Protein AF-A0A9P8HV92-F1 (afdb_monomer)

Mean predicted aligned error: 10.34 Å

Sequence (204 aa):
MDQIRRREVESACNDFIASIDQTAVCDLASSFYDRKPCRMLKEPQRGSYNVCFPVIFASDQESNEGEKWMQFDRIGSLTLDRDDSSWSFGESQPLSIDINDQEVDGLDVGCIIRPDQTYDLAIDYTYTLMQLVFNQFLRGRHSVYNEKNARSELYGLHKFRTLLMEYILPEYNHEPFVLMHSNFRSSNIIINENLNIVSVIDWE

Secondary structure (DSSP, 8-state):
--HHHHHHHHHHHHHHHHTS-HHHHHHHHHHTTTT--EEESSSPEE-SS-EE--EEE-SSTT---SEEP-EESSB--EEE-TTSSSEEESSSPPP-HHHHHHHHTT--GGGTS-TT--BSSHHHHHHHHHHHHHHHHHH-TTS-SSHHHHHHHHHHHHHHHHHHHHHS-GGGSSSPEE---TT--GGGEEE-TTS-EEEE----

Foldseek 3Di:
DDPVVVVVVVVVVVVVLVPDDQVVVQCVVCVLVVVQGKHQLDPWDDALPDIDGWIFRDPDPPDPPGDTADWDQWAADWDQDPVSPDIDTQQFHHDAPLLVVCVVVVLPLCVLDPGNDIGQFPLSVLVSVLVSVVSCCPPNPPNDDDPVSNVVVVVVSVVCVVCSVVSGDPVNGGDGDGQDQNDDDPVQFDADPVRDTDDGDDSD

Radius of gyration: 20.16 Å; Cα contacts (8 Å, |Δi|>4): 251; chains: 1; bounding box: 46×47×57 Å

InterPro domains:
  IPR011009 Protein kinase-like domain superfamily [SSF56112] (51-204)

Organism: NCBI:txid1670608

Structure (mmCIF, N/CA/C/O backbone):
data_AF-A0A9P8HV92-F1
#
_entry.id   AF-A0A9P8HV92-F1
#
loop_
_atom_site.group_PDB
_atom_site.id
_atom_site.type_symbol
_atom_site.label_atom_id
_atom_site.label_alt_id
_atom_site.label_comp_id
_atom_site.label_asym_id
_atom_site.label_entity_id
_atom_site.label_seq_id
_atom_site.pdbx_PDB_ins_code
_atom_site.Cartn_x
_atom_site.Cartn_y
_atom_site.Cartn_z
_atom_site.occupancy
_atom_site.B_iso_or_equiv
_atom_site.auth_seq_id
_atom_site.auth_comp_id
_atom_site.auth_asym_id
_atom_site.auth_atom_id
_atom_site.pdbx_PDB_model_num
ATOM 1 N N . MET A 1 1 ? 15.933 17.932 -2.101 1.00 52.03 1 MET A N 1
ATOM 2 C CA . MET A 1 1 ? 15.053 19.022 -1.623 1.00 52.03 1 MET A CA 1
ATOM 3 C C . MET A 1 1 ? 15.835 19.754 -0.541 1.00 52.03 1 MET A C 1
ATOM 5 O O . MET A 1 1 ? 16.422 19.059 0.275 1.00 52.03 1 MET A O 1
ATOM 9 N N . ASP A 1 2 ? 15.948 21.083 -0.578 1.00 71.44 2 ASP A N 1
ATOM 10 C CA . ASP A 1 2 ? 16.710 21.828 0.442 1.00 71.44 2 ASP A CA 1
ATOM 11 C C . ASP A 1 2 ? 16.015 21.738 1.820 1.00 71.44 2 ASP A C 1
ATOM 13 O O . ASP A 1 2 ? 14.788 21.609 1.876 1.00 71.44 2 ASP A O 1
ATOM 17 N N . GLN A 1 3 ? 16.777 21.778 2.917 1.00 69.75 3 GLN A N 1
ATOM 18 C CA . GLN A 1 3 ? 16.300 21.570 4.294 1.00 69.75 3 GLN A CA 1
ATOM 19 C C . GLN A 1 3 ? 15.175 22.537 4.683 1.00 69.75 3 GLN A C 1
ATOM 21 O O . GLN A 1 3 ? 14.281 22.167 5.440 1.00 69.75 3 GLN A O 1
ATOM 26 N N . ILE A 1 4 ? 15.191 23.751 4.130 1.00 72.25 4 ILE A N 1
ATOM 27 C CA . ILE A 1 4 ? 14.151 24.762 4.351 1.00 72.25 4 ILE A CA 1
ATOM 28 C C . ILE A 1 4 ? 12.805 24.279 3.793 1.00 72.25 4 ILE A C 1
ATOM 30 O O . ILE A 1 4 ? 11.818 24.261 4.520 1.00 72.25 4 ILE A O 1
ATOM 34 N N . ARG A 1 5 ? 12.777 23.776 2.550 1.00 72.81 5 ARG A N 1
ATOM 35 C CA . ARG A 1 5 ? 11.543 23.248 1.944 1.00 72.81 5 ARG A CA 1
ATOM 36 C C . ARG A 1 5 ? 11.031 21.992 2.643 1.00 72.81 5 ARG A C 1
ATOM 38 O O . ARG A 1 5 ? 9.823 21.828 2.735 1.00 72.81 5 ARG A O 1
ATOM 45 N N . ARG A 1 6 ? 11.917 21.111 3.132 1.00 70.50 6 ARG A N 1
ATOM 46 C CA . ARG A 1 6 ? 11.483 19.934 3.914 1.00 70.50 6 ARG A CA 1
ATOM 47 C C . ARG A 1 6 ? 10.718 20.367 5.163 1.00 70.50 6 ARG A C 1
ATOM 49 O O . ARG A 1 6 ? 9.618 19.882 5.385 1.00 70.50 6 ARG A O 1
ATOM 56 N N . ARG A 1 7 ? 11.252 21.343 5.905 1.00 76.69 7 ARG A N 1
ATOM 57 C CA . ARG A 1 7 ? 10.603 21.884 7.108 1.00 76.69 7 ARG A CA 1
ATOM 58 C C . ARG A 1 7 ? 9.285 22.589 6.809 1.00 76.69 7 ARG A C 1
ATOM 60 O O . ARG A 1 7 ? 8.338 22.428 7.566 1.00 76.69 7 ARG A O 1
ATOM 67 N N . GLU A 1 8 ? 9.208 23.352 5.720 1.00 78.69 8 GLU A N 1
ATOM 68 C CA . GLU A 1 8 ? 7.956 23.994 5.294 1.00 78.69 8 GLU A CA 1
ATOM 69 C C . GLU A 1 8 ? 6.874 22.957 4.967 1.00 78.69 8 GLU A C 1
ATOM 71 O O . GLU A 1 8 ? 5.740 23.092 5.418 1.00 78.69 8 GLU A O 1
ATOM 76 N N . VAL A 1 9 ? 7.232 21.898 4.230 1.00 77.19 9 VAL A N 1
ATOM 77 C CA . VAL A 1 9 ? 6.315 20.797 3.899 1.00 77.19 9 VAL A CA 1
ATOM 78 C C . VAL A 1 9 ? 5.891 20.037 5.155 1.00 77.19 9 VAL A C 1
ATOM 80 O O . VAL A 1 9 ? 4.706 19.775 5.331 1.00 77.19 9 VAL A O 1
ATOM 83 N N . GLU A 1 10 ? 6.825 19.715 6.051 1.00 80.56 10 GLU A N 1
ATOM 84 C CA . GLU A 1 10 ? 6.515 19.064 7.329 1.00 80.56 10 GLU A CA 1
ATOM 85 C C . GLU A 1 10 ? 5.582 19.917 8.193 1.00 80.56 10 GLU A C 1
ATOM 87 O O . GLU A 1 10 ? 4.606 19.388 8.722 1.00 80.56 10 GLU A O 1
ATOM 92 N N . SER A 1 11 ? 5.836 21.226 8.294 1.00 83.31 11 SER A N 1
ATOM 93 C CA . SER A 1 11 ? 4.973 22.158 9.029 1.00 83.31 11 SER A CA 1
ATOM 94 C C . SER A 1 11 ? 3.575 22.203 8.429 1.00 83.31 11 SER A C 1
ATOM 96 O O . SER A 1 11 ? 2.605 22.014 9.150 1.00 83.31 11 SER A O 1
ATOM 98 N N . ALA A 1 12 ? 3.462 22.372 7.109 1.00 84.12 12 ALA A N 1
ATOM 99 C CA . ALA A 1 12 ? 2.169 22.429 6.434 1.00 84.12 12 ALA A CA 1
ATOM 100 C C . ALA A 1 12 ? 1.376 21.119 6.583 1.00 84.12 12 ALA A C 1
ATOM 102 O O . ALA A 1 12 ? 0.167 21.155 6.807 1.00 84.12 12 ALA A O 1
ATOM 103 N N . CYS A 1 13 ? 2.045 19.963 6.502 1.00 80.19 13 CYS A N 1
ATOM 104 C CA . CYS A 1 13 ? 1.421 18.670 6.779 1.00 80.19 13 CYS A CA 1
ATOM 105 C C . CYS A 1 13 ? 0.922 18.586 8.226 1.00 80.19 13 CYS A C 1
ATOM 107 O O . CYS A 1 13 ? -0.205 18.153 8.450 1.00 80.19 13 CYS A O 1
ATOM 109 N N . ASN A 1 14 ? 1.726 19.012 9.202 1.00 84.06 14 ASN A N 1
ATOM 110 C CA . ASN A 1 14 ? 1.333 18.996 10.612 1.00 84.06 14 ASN A CA 1
ATOM 111 C C . ASN A 1 14 ? 0.139 19.923 10.879 1.00 84.06 14 ASN A C 1
ATOM 113 O O . ASN A 1 14 ? -0.811 19.505 11.535 1.00 84.06 14 ASN A O 1
ATOM 117 N N . ASP A 1 15 ? 0.160 21.139 10.331 1.00 87.62 15 ASP A N 1
ATOM 118 C CA . ASP A 1 15 ? -0.921 22.119 10.472 1.00 87.62 15 ASP A CA 1
ATOM 119 C C . ASP A 1 15 ? -2.220 21.599 9.848 1.00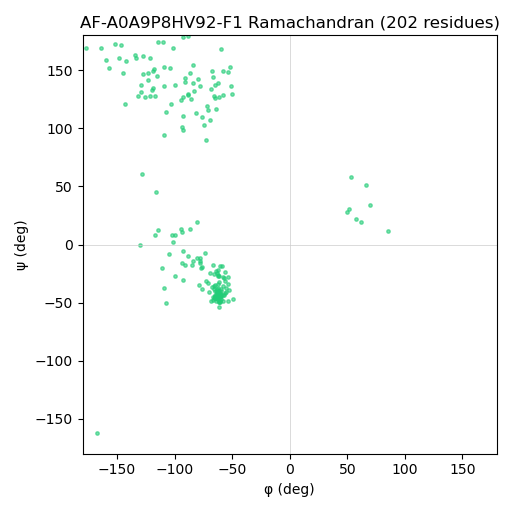 87.62 15 ASP A C 1
ATOM 121 O O . ASP A 1 15 ? -3.293 21.709 10.442 1.00 87.62 15 ASP A O 1
ATOM 125 N N . PHE A 1 16 ? -2.126 20.966 8.674 1.00 84.94 16 PHE A N 1
ATOM 126 C CA . PHE A 1 16 ? -3.268 20.322 8.034 1.00 84.94 16 PHE A CA 1
ATOM 127 C C . PHE A 1 16 ? -3.844 19.201 8.903 1.00 84.94 16 PHE A C 1
ATOM 129 O O . PHE A 1 16 ? -5.047 19.192 9.153 1.00 84.94 16 PHE A O 1
ATOM 136 N N . ILE A 1 17 ? -3.006 18.295 9.413 1.00 84.06 17 ILE A N 1
ATOM 137 C CA . ILE A 1 17 ? -3.453 17.191 10.275 1.00 84.06 17 ILE A CA 1
ATOM 138 C C . ILE A 1 17 ? -4.115 17.729 11.546 1.00 84.06 17 ILE A C 1
ATOM 140 O O . ILE A 1 17 ? -5.179 17.249 11.931 1.00 84.06 17 ILE A O 1
ATOM 144 N N . ALA A 1 18 ? -3.526 18.754 12.165 1.00 87.19 18 ALA A N 1
ATOM 145 C CA . ALA A 1 18 ? -4.073 19.402 13.354 1.00 87.19 18 ALA A CA 1
ATOM 146 C C . ALA A 1 18 ? -5.403 20.128 13.088 1.00 87.19 18 ALA A C 1
ATOM 148 O O . ALA A 1 18 ? -6.199 20.297 14.008 1.00 87.19 18 ALA A O 1
ATOM 149 N N . SER A 1 19 ? -5.658 20.546 11.844 1.00 89.44 19 SER A N 1
ATOM 150 C CA . SER A 1 19 ? -6.914 21.194 11.448 1.00 89.44 19 SER A CA 1
ATOM 151 C C . SER A 1 19 ? -8.089 20.228 11.252 1.00 89.44 19 SER A C 1
ATOM 153 O O . SER A 1 19 ? -9.226 20.681 11.118 1.00 89.44 19 SER A O 1
ATOM 155 N N . ILE A 1 20 ? -7.842 18.912 11.223 1.00 87.38 20 ILE A N 1
ATOM 156 C CA . ILE A 1 20 ? -8.893 17.907 11.031 1.00 87.38 20 ILE A CA 1
ATOM 157 C C . ILE A 1 20 ? -9.750 17.814 12.302 1.00 87.38 20 ILE A C 1
ATOM 159 O O . ILE A 1 20 ? -9.261 17.455 13.373 1.00 87.38 20 ILE A O 1
ATOM 163 N N . ASP A 1 21 ? -11.048 18.103 12.172 1.00 86.75 21 ASP A N 1
ATOM 164 C CA . ASP A 1 21 ? -12.014 17.979 13.266 1.00 86.75 21 ASP A CA 1
ATOM 165 C C . ASP A 1 21 ? -12.249 16.504 13.614 1.00 86.75 21 ASP A C 1
ATOM 167 O O . ASP A 1 21 ? -12.916 15.759 12.892 1.00 86.75 21 ASP A O 1
ATOM 171 N N . GLN A 1 22 ? -11.711 16.086 14.758 1.00 86.75 22 GLN A N 1
ATOM 172 C CA . GLN A 1 22 ? -11.849 14.721 15.256 1.00 86.75 22 GLN A CA 1
ATOM 173 C C . GLN A 1 22 ? -13.312 14.349 15.547 1.00 86.75 22 GLN A C 1
ATOM 175 O O . GLN A 1 22 ? -13.674 13.177 15.444 1.00 86.75 22 GLN A O 1
ATOM 180 N N . THR A 1 23 ? -14.167 15.325 15.861 1.00 86.31 23 THR A N 1
ATOM 181 C CA . THR A 1 23 ? -15.607 15.105 16.057 1.00 86.31 23 THR A CA 1
ATOM 182 C C . THR A 1 23 ? -16.252 14.685 14.748 1.00 86.31 23 THR A C 1
ATOM 184 O O . THR A 1 23 ? -16.943 13.674 14.711 1.00 86.31 23 THR A O 1
ATOM 187 N N . ALA A 1 24 ? -15.937 15.381 13.653 1.00 85.00 24 ALA A N 1
ATOM 188 C CA . ALA A 1 24 ? -16.418 15.028 12.322 1.00 85.00 24 ALA A CA 1
ATOM 189 C C . ALA A 1 24 ? -15.922 13.643 11.872 1.00 85.00 24 ALA A C 1
ATOM 191 O O . ALA A 1 24 ? -16.657 12.912 11.209 1.00 85.00 24 ALA A O 1
ATOM 192 N N . VAL A 1 25 ? -14.703 13.245 12.259 1.00 84.44 25 VAL A N 1
ATOM 193 C CA . VAL A 1 25 ? -14.189 11.886 12.009 1.00 84.44 25 VAL A CA 1
ATOM 194 C C . VAL A 1 25 ? -15.009 10.839 12.769 1.00 84.44 25 VAL A C 1
ATOM 196 O O . VAL A 1 25 ? -15.396 9.829 12.182 1.00 84.44 25 VAL A O 1
ATOM 199 N N . CYS A 1 26 ? -15.312 11.076 14.048 1.00 84.06 26 CYS A N 1
ATOM 200 C CA . CYS A 1 26 ? -16.201 10.206 14.821 1.00 84.06 26 CYS A CA 1
ATOM 201 C C . CYS A 1 26 ? -17.621 10.169 14.242 1.00 84.06 26 CYS A C 1
ATOM 203 O O . CYS A 1 26 ? -18.183 9.090 14.090 1.00 84.06 26 CYS A O 1
ATOM 205 N N . ASP A 1 27 ? -18.198 11.313 13.878 1.00 81.31 27 ASP A N 1
ATOM 206 C CA . ASP A 1 27 ? -19.540 11.391 13.291 1.00 81.31 27 ASP A CA 1
ATOM 207 C C . ASP A 1 27 ? -19.615 10.606 11.978 1.00 81.31 27 ASP A C 1
ATOM 209 O O . ASP A 1 27 ? -20.571 9.859 11.742 1.00 81.31 27 ASP A O 1
ATOM 213 N N . LEU A 1 28 ? -18.575 10.722 11.147 1.00 77.56 28 LEU A N 1
ATOM 214 C CA . LEU A 1 28 ? -18.424 9.936 9.931 1.00 77.56 28 LEU A CA 1
ATOM 215 C C . LEU A 1 28 ? -18.347 8.444 10.263 1.00 77.56 28 LEU A C 1
ATOM 217 O O . LEU A 1 28 ? -19.149 7.673 9.744 1.00 77.56 28 LEU A O 1
ATOM 221 N N . ALA A 1 29 ? -17.445 8.035 11.155 1.00 79.12 29 ALA A N 1
ATOM 222 C CA . ALA A 1 29 ? -17.273 6.634 11.530 1.00 79.12 29 ALA A CA 1
ATOM 223 C C . ALA A 1 29 ? -18.562 6.027 12.123 1.00 79.12 29 ALA A C 1
ATOM 225 O O . ALA A 1 29 ? -18.984 4.944 11.723 1.00 79.12 29 ALA A O 1
ATOM 226 N N . SER A 1 30 ? -19.244 6.763 13.003 1.00 79.56 30 SER A N 1
ATOM 227 C CA . SER A 1 30 ? -20.546 6.414 13.583 1.00 79.56 30 SER A CA 1
ATOM 228 C C . SER A 1 30 ? -21.634 6.249 12.524 1.00 79.56 30 SER A C 1
ATOM 230 O O . SER A 1 30 ? -22.449 5.328 12.610 1.00 79.56 30 SER A O 1
ATOM 232 N N . SER A 1 31 ? -21.640 7.090 11.485 1.00 75.81 31 SER A N 1
ATOM 233 C CA . SER A 1 31 ? -22.624 6.992 10.401 1.00 75.81 31 SER A CA 1
ATOM 234 C C . SER A 1 31 ? -22.569 5.662 9.639 1.00 75.81 31 SER A C 1
ATOM 236 O O . SER A 1 31 ? -23.608 5.215 9.155 1.00 75.81 31 SER A O 1
ATOM 238 N N . PHE A 1 32 ? -21.402 5.010 9.605 1.00 69.50 32 PHE A N 1
ATOM 239 C CA . PHE A 1 32 ? -21.190 3.700 8.980 1.00 69.50 32 PHE A CA 1
ATOM 240 C C . PHE A 1 32 ? -21.344 2.517 9.945 1.00 69.50 32 PHE A C 1
ATOM 242 O O . PHE A 1 32 ? -21.304 1.372 9.504 1.00 69.50 32 PHE A O 1
ATOM 249 N N . TYR A 1 33 ? -21.538 2.770 11.241 1.00 75.00 33 TYR A N 1
ATOM 250 C CA . TYR A 1 33 ? -21.624 1.732 12.269 1.00 75.00 33 TYR A CA 1
ATOM 251 C C . TYR A 1 33 ? -22.890 1.900 13.120 1.00 75.00 33 TYR A C 1
ATOM 253 O O . TYR A 1 33 ? -22.838 2.158 14.324 1.00 75.00 33 TYR A O 1
ATOM 261 N N . ASP A 1 34 ? -24.051 1.814 12.460 1.00 78.62 34 ASP A N 1
ATOM 262 C CA . ASP A 1 34 ? -25.394 1.885 13.061 1.00 78.62 34 ASP A CA 1
ATOM 263 C C . ASP A 1 34 ? -25.629 3.095 13.980 1.00 78.62 34 ASP A C 1
ATOM 265 O O . ASP A 1 34 ? -26.397 3.020 14.941 1.00 78.62 34 ASP A O 1
ATOM 269 N N . ARG A 1 35 ? -24.962 4.228 13.712 1.00 81.44 35 ARG A N 1
ATOM 270 C CA . ARG A 1 35 ? -25.006 5.430 14.566 1.00 81.44 35 ARG A CA 1
ATOM 271 C C . ARG A 1 35 ? -24.558 5.166 16.006 1.00 81.44 35 ARG A C 1
ATOM 273 O O . ARG A 1 35 ? -24.913 5.928 16.908 1.00 81.44 35 ARG A O 1
ATOM 280 N N . LYS A 1 36 ? -23.777 4.108 16.252 1.00 80.94 36 LYS A N 1
ATOM 281 C CA . LYS A 1 36 ? -23.210 3.868 17.579 1.00 80.94 36 LYS A CA 1
ATOM 282 C C . LYS A 1 36 ? -22.228 4.986 17.918 1.00 80.94 36 LYS A C 1
ATOM 284 O O . LYS A 1 36 ? -21.444 5.388 17.054 1.00 80.94 36 LYS A O 1
ATOM 289 N N . PRO A 1 37 ? -22.249 5.493 19.157 1.00 80.81 37 PRO A N 1
ATOM 290 C CA . PRO A 1 37 ? -21.292 6.498 19.576 1.00 80.81 37 PRO A CA 1
ATOM 291 C C . PRO A 1 37 ? -19.875 5.925 19.501 1.00 80.81 37 PRO A C 1
ATOM 293 O O . PRO A 1 37 ? -19.625 4.778 19.878 1.00 80.81 37 PRO A O 1
ATOM 296 N N . CYS A 1 38 ? -18.942 6.739 19.024 1.00 82.81 38 CYS A N 1
ATOM 297 C CA . CYS A 1 38 ? -17.527 6.418 19.043 1.00 82.81 38 CYS A CA 1
ATOM 298 C C . CYS A 1 38 ? -16.714 7.599 19.547 1.00 82.81 38 CYS A C 1
ATOM 300 O O . CYS A 1 38 ? -17.157 8.748 19.539 1.00 82.81 38 CYS A O 1
ATOM 302 N N . ARG A 1 39 ? -15.500 7.299 19.990 1.00 84.50 39 ARG A N 1
ATOM 303 C CA . ARG A 1 39 ? -14.514 8.297 20.400 1.00 84.50 39 ARG A CA 1
ATOM 304 C C . ARG A 1 39 ? -13.164 7.957 19.803 1.00 84.50 39 ARG A C 1
ATOM 306 O O . ARG A 1 39 ? -12.927 6.808 19.427 1.00 84.50 39 ARG A O 1
ATOM 313 N N . MET A 1 40 ? -12.262 8.929 19.797 1.00 85.00 40 MET A N 1
ATOM 314 C CA . MET A 1 40 ? -10.862 8.643 19.519 1.00 85.00 40 MET A CA 1
ATOM 315 C C . MET A 1 40 ? -10.325 7.689 20.587 1.00 85.00 40 MET A C 1
ATOM 317 O O . MET A 1 40 ? -10.478 7.899 21.795 1.00 85.00 40 MET A O 1
ATOM 321 N N . LEU A 1 41 ? -9.746 6.587 20.126 1.00 78.69 41 LEU A N 1
ATOM 322 C CA . LEU A 1 41 ? -9.099 5.592 20.968 1.00 78.69 41 LEU A CA 1
ATOM 323 C C . LEU A 1 41 ? -7.733 6.105 21.441 1.00 78.69 41 LEU A C 1
ATOM 325 O O . LEU A 1 41 ? -7.346 5.848 22.579 1.00 78.69 41 LEU A O 1
ATOM 329 N N . LYS A 1 42 ? -7.012 6.807 20.559 1.00 76.50 42 LYS A N 1
ATOM 330 C CA . LYS A 1 42 ? -5.695 7.420 20.783 1.00 76.50 42 LYS A CA 1
ATOM 331 C C . LYS A 1 42 ? -5.537 8.647 19.878 1.00 76.50 42 LYS A C 1
ATOM 333 O O . LYS A 1 42 ? -6.346 8.855 18.976 1.00 76.50 42 LYS A O 1
ATOM 338 N N . GLU A 1 43 ? -4.457 9.396 20.092 1.00 81.56 43 GLU A N 1
ATOM 339 C CA . GLU A 1 43 ? -4.012 10.451 19.175 1.00 81.56 43 GLU A CA 1
ATOM 340 C C . GLU A 1 43 ? -3.847 9.926 17.735 1.00 81.56 43 GLU A C 1
ATOM 342 O O . GLU A 1 43 ? -3.468 8.753 17.561 1.00 81.56 43 GLU A O 1
ATOM 347 N N . PRO A 1 44 ? -4.086 10.771 16.709 1.00 83.12 44 PRO A N 1
ATOM 348 C CA . PRO A 1 44 ? -3.883 10.409 15.312 1.00 83.12 44 PRO A CA 1
ATOM 349 C C . PRO A 1 44 ? -2.495 9.806 15.087 1.00 83.12 44 PRO A C 1
ATOM 351 O O . PRO A 1 44 ? -1.474 10.348 15.508 1.00 83.12 44 PRO A O 1
ATOM 354 N N . GLN A 1 45 ? -2.464 8.653 14.429 1.00 76.50 45 GLN A N 1
ATOM 355 C CA . GLN A 1 45 ? -1.243 7.907 14.157 1.00 76.50 45 GLN A CA 1
ATOM 356 C C . GLN A 1 45 ? -0.745 8.290 12.776 1.00 76.50 45 GLN A C 1
ATOM 358 O O . GLN A 1 45 ? -1.477 8.178 11.793 1.00 76.50 45 GLN A O 1
ATOM 363 N N . ARG A 1 46 ? 0.499 8.747 12.698 1.00 73.88 46 ARG A N 1
ATOM 364 C CA . ARG A 1 46 ? 1.123 9.150 11.444 1.00 73.88 46 ARG A CA 1
ATOM 365 C C . ARG A 1 46 ? 2.075 8.057 10.987 1.00 73.88 46 ARG A C 1
ATOM 367 O O . ARG A 1 46 ? 3.010 7.728 11.702 1.00 73.88 46 ARG A O 1
ATOM 374 N N . GLY A 1 47 ? 1.827 7.520 9.801 1.00 63.28 47 GLY A N 1
ATOM 375 C CA . GLY A 1 47 ? 2.819 6.765 9.046 1.00 63.28 47 GLY A CA 1
ATOM 376 C C . GLY A 1 47 ? 3.568 7.682 8.079 1.00 63.28 47 GLY A C 1
ATOM 377 O O . GLY A 1 47 ? 3.270 8.874 7.957 1.00 63.28 47 GLY A O 1
ATOM 378 N N . SER A 1 48 ? 4.528 7.129 7.338 1.00 55.00 48 SER A N 1
ATOM 379 C CA . SER A 1 48 ? 5.301 7.903 6.354 1.00 55.00 48 SER A CA 1
ATOM 380 C C . SER A 1 48 ? 4.439 8.489 5.225 1.00 55.00 48 SER A C 1
ATOM 382 O O . SER A 1 48 ? 4.796 9.529 4.675 1.00 55.00 48 SER A O 1
ATOM 384 N N . TYR A 1 49 ? 3.297 7.864 4.903 1.00 56.81 49 TYR A N 1
ATOM 385 C CA . TYR A 1 49 ? 2.442 8.245 3.767 1.00 56.81 49 TYR A CA 1
ATOM 386 C C . TYR A 1 49 ? 0.955 8.413 4.114 1.00 56.81 49 TYR A C 1
ATOM 388 O O . TYR A 1 49 ? 0.151 8.726 3.239 1.00 56.81 49 TYR A O 1
ATOM 396 N N . ASN A 1 50 ? 0.566 8.207 5.372 1.00 67.75 50 ASN A N 1
ATOM 397 C CA . ASN A 1 50 ? -0.829 8.204 5.801 1.00 67.75 50 ASN A CA 1
ATOM 398 C C . ASN A 1 50 ? -0.997 8.720 7.233 1.00 67.75 50 ASN A C 1
ATOM 400 O O 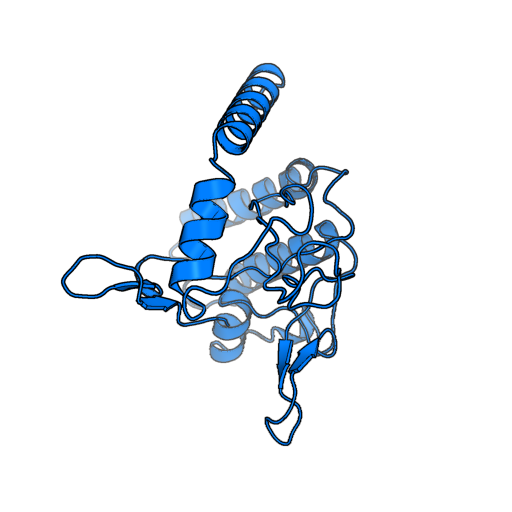. ASN A 1 50 ? -0.066 8.713 8.037 1.00 67.75 50 ASN A O 1
ATOM 404 N N . VAL A 1 51 ? -2.222 9.134 7.553 1.00 75.25 51 VAL A N 1
ATOM 405 C CA . VAL A 1 51 ? -2.649 9.460 8.915 1.00 75.25 51 VAL A CA 1
ATOM 406 C C . VAL A 1 51 ? -3.891 8.648 9.220 1.00 75.25 51 VAL A C 1
ATOM 408 O O . VAL A 1 51 ? -4.848 8.652 8.451 1.00 75.25 51 VAL A O 1
ATOM 411 N N . CYS A 1 52 ? -3.854 7.927 10.329 1.00 76.81 52 CYS A N 1
ATOM 412 C CA . CYS A 1 52 ? -4.949 7.106 10.812 1.00 76.81 52 CYS A CA 1
ATOM 413 C C . CYS A 1 52 ? -5.544 7.749 12.060 1.00 76.81 52 CYS A C 1
ATOM 415 O O . CYS A 1 52 ? -4.809 8.172 12.950 1.00 76.81 52 CYS A O 1
ATOM 417 N N . PHE A 1 53 ? -6.871 7.785 12.136 1.00 82.62 53 PHE A N 1
ATOM 418 C CA . PHE A 1 53 ? -7.624 8.270 13.290 1.00 82.62 53 PHE A CA 1
ATOM 419 C C . PHE A 1 53 ? -8.274 7.063 13.966 1.00 82.62 53 PHE A C 1
ATOM 421 O O . PHE A 1 53 ? -9.326 6.611 13.511 1.00 82.62 53 PHE A O 1
ATOM 428 N N . PRO A 1 54 ? -7.640 6.470 14.992 1.00 79.06 54 PRO A N 1
ATOM 429 C CA . PRO A 1 54 ? -8.159 5.255 15.593 1.00 79.06 54 PRO A CA 1
ATOM 430 C C . PRO A 1 54 ? -9.418 5.598 16.385 1.00 79.06 54 PRO A C 1
ATOM 432 O O . PRO A 1 54 ? -9.335 6.324 17.376 1.00 79.06 54 PRO A O 1
ATOM 435 N N . VAL A 1 55 ? -10.570 5.065 15.982 1.00 80.62 55 VAL A N 1
ATOM 436 C CA . VAL A 1 55 ? -11.819 5.216 16.739 1.00 80.62 55 VAL A CA 1
ATOM 437 C C . VAL A 1 55 ? -12.158 3.925 17.475 1.00 80.62 55 VAL A C 1
ATOM 439 O O . VAL A 1 55 ? -11.765 2.836 17.064 1.00 80.62 55 VAL A O 1
ATOM 442 N N . ILE A 1 56 ? -12.863 4.050 18.594 1.00 80.56 56 ILE A N 1
ATOM 443 C CA . ILE A 1 56 ? -13.438 2.922 19.327 1.00 80.56 56 ILE A CA 1
ATOM 444 C C . ILE A 1 56 ? -14.946 3.098 19.419 1.00 80.56 56 ILE A C 1
ATOM 446 O O . ILE A 1 56 ? -15.434 4.145 19.852 1.00 80.56 56 ILE A O 1
ATOM 450 N N . PHE A 1 57 ? -15.670 2.058 19.014 1.00 75.38 57 PHE A N 1
ATOM 451 C CA . PHE A 1 57 ? -17.110 1.935 19.208 1.00 75.38 57 PHE A CA 1
ATOM 452 C C . PHE A 1 57 ? -17.335 1.163 20.509 1.00 75.38 57 PHE A C 1
ATOM 454 O O . PHE A 1 57 ? -17.165 -0.055 20.550 1.00 75.38 57 PHE A O 1
ATOM 461 N N . ALA A 1 58 ? -17.651 1.875 21.588 1.00 65.69 58 ALA A N 1
ATOM 462 C CA . ALA A 1 58 ? -17.885 1.293 22.909 1.00 65.69 58 ALA A CA 1
ATOM 463 C C . ALA A 1 58 ? -19.316 1.590 23.375 1.00 65.69 58 ALA A C 1
ATOM 465 O O . ALA A 1 58 ? -19.878 2.632 23.039 1.00 65.69 58 ALA A O 1
ATOM 466 N N . SER A 1 59 ? -19.897 0.693 24.175 1.00 58.38 59 SER A N 1
ATOM 467 C CA . SER A 1 59 ? -21.152 0.962 24.891 1.00 58.38 59 SER A CA 1
ATOM 468 C C . SER A 1 59 ? -20.955 1.940 26.055 1.00 58.38 59 SER A C 1
ATOM 470 O O . SER A 1 59 ? -21.850 2.736 26.323 1.00 58.38 59 SER A O 1
ATOM 472 N N . ASP A 1 60 ? -19.772 1.923 26.686 1.00 60.12 60 ASP A N 1
ATOM 473 C CA . ASP A 1 60 ? -19.434 2.734 27.861 1.00 60.12 60 ASP A CA 1
ATOM 474 C C . ASP A 1 60 ? -18.244 3.667 27.596 1.00 60.12 60 ASP A C 1
ATOM 476 O O . ASP A 1 60 ? -17.192 3.238 27.110 1.00 60.12 60 ASP A O 1
ATOM 480 N N . GLN A 1 61 ? -18.390 4.944 27.976 1.00 55.28 61 GLN A N 1
ATOM 481 C CA . GLN A 1 61 ? -17.447 6.032 27.669 1.00 55.28 61 GLN A CA 1
ATOM 482 C C . GLN A 1 61 ? -16.034 5.847 28.260 1.00 55.28 61 GLN A C 1
ATOM 484 O O . GLN A 1 61 ? -15.080 6.407 27.720 1.00 55.28 61 GLN A O 1
ATOM 489 N N . GLU A 1 62 ? -15.879 5.030 29.305 1.00 55.97 62 GLU A N 1
ATOM 490 C CA . GLU A 1 62 ? -14.604 4.790 30.004 1.00 55.97 62 GLU A CA 1
ATOM 491 C C . GLU A 1 62 ? -13.964 3.429 29.688 1.00 55.97 62 GLU A C 1
ATOM 493 O O . GLU A 1 62 ? -12.817 3.177 30.062 1.00 55.97 62 GLU A O 1
ATOM 498 N N . SER A 1 63 ? -14.666 2.544 28.975 1.00 58.53 63 SER A N 1
ATOM 499 C CA . SER A 1 63 ? -14.120 1.232 28.630 1.00 58.53 63 SER A CA 1
ATOM 500 C C . SER A 1 63 ? -13.129 1.343 27.460 1.00 58.53 63 SER A C 1
ATOM 502 O O . SER A 1 63 ? -13.360 2.046 26.474 1.00 58.53 63 SER A O 1
ATOM 504 N N . ASN A 1 64 ? -11.995 0.647 27.573 1.00 54.84 64 ASN A N 1
ATOM 505 C CA . ASN A 1 64 ? -11.098 0.345 26.445 1.00 54.84 64 ASN A CA 1
ATOM 506 C C . ASN A 1 64 ? -11.424 -1.026 25.821 1.00 54.84 64 ASN A C 1
ATOM 508 O O . ASN A 1 64 ? -10.640 -1.551 25.022 1.00 54.84 64 ASN A O 1
ATOM 512 N N . GLU A 1 65 ? -12.552 -1.610 26.225 1.00 52.91 65 GLU A N 1
ATOM 513 C CA . GLU A 1 65 ? -13.149 -2.814 25.663 1.00 52.91 65 GLU A CA 1
ATOM 514 C C . GLU A 1 65 ? -14.146 -2.380 24.585 1.00 52.91 65 GLU A C 1
ATOM 516 O O . GLU A 1 65 ? -15.250 -1.927 24.860 1.00 52.91 65 GLU A O 1
ATOM 521 N N . GLY A 1 66 ? -13.704 -2.442 23.337 1.00 55.06 66 GLY A N 1
ATOM 522 C CA . GLY A 1 66 ? -14.470 -2.077 22.150 1.00 55.06 66 GLY A CA 1
ATOM 523 C C . GLY A 1 66 ? -13.631 -2.365 20.910 1.00 55.06 66 GLY A C 1
ATOM 524 O O . GLY A 1 66 ? -12.440 -2.667 21.029 1.00 55.06 66 GLY A O 1
ATOM 525 N N . GLU A 1 67 ? -14.237 -2.302 19.727 1.00 53.53 67 GLU A N 1
ATOM 526 C CA . GLU A 1 67 ? -13.519 -2.539 18.469 1.00 53.53 67 GLU A CA 1
ATOM 527 C C . GLU A 1 67 ? -12.451 -1.458 18.261 1.00 53.53 67 GLU A C 1
ATOM 529 O O . GLU A 1 67 ? -12.758 -0.268 18.181 1.00 53.53 67 GLU A O 1
ATOM 534 N N . LYS A 1 68 ? -11.178 -1.875 18.232 1.00 57.75 68 LYS A N 1
ATOM 535 C CA . LYS A 1 68 ? -10.005 -1.005 18.073 1.00 57.75 68 LYS A CA 1
ATOM 536 C C . LYS A 1 68 ? -9.543 -1.039 16.625 1.00 57.75 68 LYS A C 1
ATOM 538 O O . LYS A 1 68 ? -9.434 -2.110 16.036 1.00 57.75 68 LYS A O 1
ATOM 543 N N . TRP A 1 69 ? -9.201 0.122 16.080 1.00 62.12 69 TRP A N 1
ATOM 544 C CA . TRP A 1 69 ? -8.593 0.198 14.754 1.00 62.12 69 TRP A CA 1
ATOM 545 C C . TRP A 1 69 ? -7.184 -0.405 14.773 1.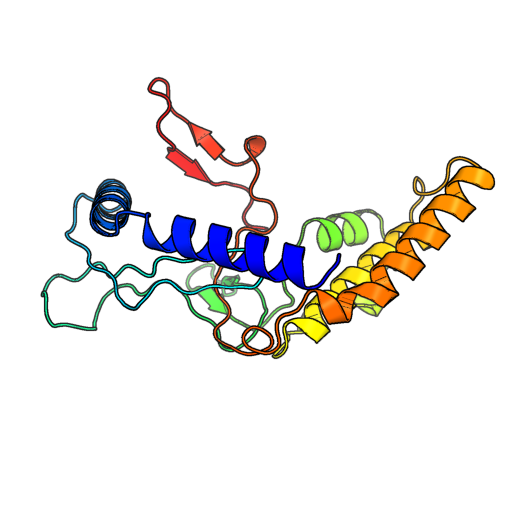00 62.12 69 TRP A C 1
ATOM 547 O O . TRP A 1 69 ? -6.403 -0.168 15.698 1.00 62.12 69 TRP A O 1
ATOM 557 N N . MET A 1 70 ? -6.912 -1.235 13.766 1.00 68.31 70 MET A N 1
ATOM 558 C CA . MET A 1 70 ? -5.875 -2.266 13.775 1.00 68.31 70 MET A CA 1
ATOM 559 C C . MET A 1 70 ? -4.465 -1.678 13.628 1.00 68.31 70 MET A C 1
ATOM 561 O O . MET A 1 70 ? -4.044 -1.283 12.539 1.00 68.31 70 MET A O 1
ATOM 565 N N . GLN A 1 71 ? -3.758 -1.609 14.758 1.00 76.06 71 GLN A N 1
ATOM 566 C CA . GLN A 1 71 ? -2.312 -1.410 14.814 1.00 76.06 71 GLN A CA 1
ATOM 567 C C . GLN A 1 71 ? -1.625 -2.775 14.819 1.00 76.06 71 GLN A C 1
ATOM 569 O O . GLN A 1 71 ? -2.077 -3.684 15.516 1.00 76.06 71 GLN A O 1
ATOM 574 N N . PHE A 1 72 ? -0.518 -2.882 14.099 1.00 84.38 72 PHE A N 1
ATOM 575 C CA . PHE A 1 72 ? 0.270 -4.099 13.976 1.00 84.38 72 PHE A CA 1
ATOM 576 C C . PHE A 1 72 ? 1.714 -3.852 14.414 1.00 84.38 72 PHE A C 1
ATOM 578 O O . PHE A 1 72 ? 2.250 -2.752 14.259 1.00 84.38 72 PHE A O 1
ATOM 585 N N . ASP A 1 73 ? 2.331 -4.884 14.982 1.00 88.25 73 ASP A N 1
ATOM 586 C CA . ASP A 1 73 ? 3.731 -4.891 15.424 1.00 88.25 73 ASP A CA 1
ATOM 587 C C . ASP A 1 73 ? 4.717 -5.063 14.259 1.00 88.25 73 ASP A C 1
ATOM 589 O O . ASP A 1 73 ? 5.900 -4.786 14.405 1.00 88.25 73 ASP A O 1
ATOM 593 N N . ARG A 1 74 ? 4.221 -5.493 13.097 1.00 91.19 74 ARG A N 1
ATOM 594 C CA . ARG A 1 74 ? 4.989 -5.725 11.871 1.00 91.19 74 ARG A CA 1
ATOM 595 C C . ARG A 1 74 ? 4.150 -5.414 10.634 1.00 91.19 74 ARG A C 1
ATOM 597 O O . ARG A 1 74 ? 2.942 -5.205 10.722 1.00 91.19 74 ARG A O 1
ATOM 604 N N . ILE A 1 75 ? 4.786 -5.421 9.472 1.00 92.31 75 ILE A N 1
ATOM 605 C CA . ILE A 1 75 ? 4.162 -5.345 8.153 1.00 92.31 75 ILE A CA 1
ATOM 606 C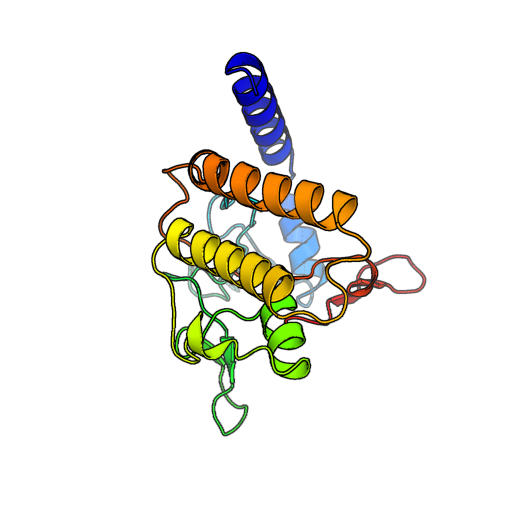 C . ILE A 1 75 ? 3.936 -6.775 7.655 1.00 92.31 75 ILE A C 1
ATOM 608 O O . ILE A 1 75 ? 4.864 -7.586 7.609 1.00 92.31 75 ILE A O 1
ATOM 612 N N . GLY A 1 76 ? 2.700 -7.069 7.273 1.00 91.38 76 GLY A N 1
ATOM 613 C CA . GLY A 1 76 ? 2.248 -8.366 6.779 1.00 91.38 76 GLY A CA 1
ATOM 614 C C . GLY A 1 76 ? 0.866 -8.222 6.156 1.00 91.38 76 GLY A C 1
ATOM 615 O O . GLY A 1 76 ? 0.431 -7.104 5.869 1.00 91.38 76 GLY A O 1
ATOM 616 N N . SER A 1 77 ? 0.162 -9.333 5.981 1.00 87.69 77 SER A N 1
ATOM 617 C CA . SER A 1 77 ? -1.231 -9.326 5.530 1.00 87.69 77 SER A CA 1
ATOM 618 C C . SER A 1 77 ? -2.176 -10.001 6.518 1.00 87.69 77 SER A C 1
ATOM 620 O O . SER A 1 77 ? -1.765 -10.738 7.421 1.00 87.69 77 SER A O 1
ATOM 622 N N . LEU A 1 78 ? -3.457 -9.669 6.360 1.00 85.38 78 LEU A N 1
ATOM 623 C CA . LEU A 1 78 ? -4.562 -10.354 7.009 1.00 85.38 78 LEU A CA 1
ATOM 624 C C . LEU A 1 78 ? -4.948 -11.556 6.146 1.00 85.38 78 LEU A C 1
ATOM 626 O O . LEU A 1 78 ? -5.240 -11.399 4.962 1.00 85.38 78 LEU A O 1
ATOM 630 N N . THR A 1 79 ? -4.965 -12.737 6.744 1.00 81.12 79 THR A N 1
ATOM 631 C CA . THR A 1 79 ? -5.409 -13.982 6.117 1.00 81.12 79 THR A CA 1
ATOM 632 C C . THR A 1 79 ? -6.643 -14.500 6.821 1.00 81.12 79 THR A C 1
ATOM 634 O O . THR A 1 79 ? -6.786 -14.356 8.032 1.00 81.12 79 THR A O 1
ATOM 637 N N . LEU A 1 80 ? -7.548 -15.101 6.059 1.00 74.31 80 LEU A N 1
ATOM 638 C CA . LEU A 1 80 ? -8.602 -15.922 6.632 1.00 74.31 80 LEU A CA 1
ATOM 639 C C . LEU A 1 80 ? -8.029 -17.299 6.971 1.00 74.31 80 LEU A C 1
ATOM 641 O O . LEU A 1 80 ? -7.182 -17.830 6.243 1.00 74.31 80 LEU A O 1
ATOM 645 N N . ASP A 1 81 ? -8.483 -17.869 8.085 1.00 72.50 81 ASP A N 1
ATOM 646 C CA . ASP A 1 81 ? -8.243 -19.277 8.374 1.00 72.50 81 ASP A CA 1
ATOM 647 C C . ASP A 1 81 ? -8.851 -20.178 7.281 1.00 72.50 81 ASP A C 1
ATOM 649 O O . ASP A 1 81 ? -9.616 -19.744 6.423 1.00 72.50 81 ASP A O 1
ATOM 653 N N . ARG A 1 82 ? -8.508 -21.471 7.291 1.00 73.00 82 ARG A N 1
ATOM 654 C CA . ARG A 1 82 ? -8.966 -22.415 6.250 1.00 73.00 82 ARG A CA 1
ATOM 655 C C . ARG A 1 82 ? -10.486 -22.572 6.168 1.00 73.00 82 ARG A C 1
ATOM 657 O O . ARG A 1 82 ? -10.964 -23.107 5.170 1.00 73.00 82 ARG A O 1
ATOM 664 N N . ASP A 1 83 ? -11.196 -22.176 7.217 1.00 77.00 83 ASP A N 1
ATOM 665 C CA . ASP A 1 83 ? -12.642 -22.307 7.342 1.00 77.00 83 ASP A CA 1
ATOM 666 C C . ASP A 1 83 ? -13.354 -20.959 7.087 1.00 77.00 83 ASP A C 1
ATOM 668 O O . ASP A 1 83 ? -14.564 -20.861 7.301 1.00 77.00 83 ASP A O 1
ATOM 672 N N . ASP A 1 84 ? -12.620 -19.926 6.642 1.00 70.88 84 ASP A N 1
ATOM 673 C CA . ASP A 1 84 ? -13.062 -18.537 6.446 1.00 70.88 84 ASP A CA 1
ATOM 674 C C . ASP A 1 84 ? -13.792 -17.941 7.667 1.00 70.88 84 ASP A C 1
ATOM 676 O O . ASP A 1 84 ? -14.656 -17.067 7.555 1.00 70.88 84 ASP A O 1
ATOM 680 N N . SER A 1 85 ? -13.464 -18.439 8.859 1.00 68.25 85 SER A N 1
ATOM 681 C CA . SER A 1 85 ? -14.216 -18.187 10.088 1.00 68.25 85 SER A CA 1
ATOM 682 C C . SER A 1 85 ? -13.583 -17.109 10.963 1.00 68.25 85 SER A C 1
ATOM 684 O O . SER A 1 85 ? -14.282 -16.416 11.708 1.00 68.25 85 SER A O 1
ATOM 686 N N . SER A 1 86 ? -12.264 -16.940 10.860 1.00 72.44 86 SER A N 1
ATOM 687 C CA . SER A 1 86 ? -11.505 -15.956 11.622 1.00 72.44 86 SER A CA 1
ATOM 688 C C . SER A 1 86 ? -10.343 -15.376 10.821 1.00 72.44 86 SER A C 1
ATOM 690 O O . SER A 1 86 ? -9.744 -16.043 9.978 1.00 72.44 86 SER A O 1
ATOM 692 N N . TRP A 1 87 ? -10.040 -14.105 11.090 1.00 78.06 87 TRP A N 1
ATOM 693 C CA . TRP A 1 87 ? -8.893 -13.409 10.518 1.00 78.06 87 TRP A CA 1
ATOM 694 C C . TRP A 1 87 ? -7.657 -13.606 11.398 1.00 78.06 87 TRP A C 1
ATOM 696 O O . TRP A 1 87 ? -7.693 -13.335 12.601 1.00 78.06 87 TRP A O 1
ATOM 706 N N . SER A 1 88 ? -6.551 -14.007 10.783 1.00 81.00 88 SER A N 1
ATOM 707 C CA . SER A 1 88 ? -5.204 -14.028 11.349 1.00 81.00 88 SER A CA 1
ATOM 708 C C . SER A 1 88 ? -4.335 -12.953 10.702 1.00 81.00 88 SER A C 1
ATOM 710 O O . SER A 1 88 ? -4.549 -12.558 9.559 1.00 81.00 88 SER A O 1
ATOM 712 N N . PHE A 1 89 ? -3.335 -12.467 11.432 1.00 84.25 89 PHE A N 1
ATOM 713 C CA . PHE A 1 89 ? -2.362 -11.506 10.923 1.00 84.25 89 PHE A CA 1
ATOM 714 C C . PHE A 1 89 ? -0.945 -12.049 11.079 1.00 84.25 89 PHE A C 1
ATOM 716 O O . PHE A 1 89 ? -0.614 -12.624 12.116 1.00 84.25 89 PHE A O 1
ATOM 723 N N . GLY A 1 90 ? -0.095 -11.790 10.084 1.00 80.19 90 GLY A N 1
ATOM 724 C CA . GLY A 1 90 ? 1.346 -12.035 10.183 1.00 80.19 90 GLY A CA 1
ATOM 725 C C . GLY A 1 90 ? 1.782 -13.460 9.845 1.00 80.19 90 GLY A C 1
ATOM 726 O O . GLY A 1 90 ? 2.931 -13.812 10.093 1.00 80.19 90 GLY A O 1
ATOM 727 N N . GLU A 1 91 ? 0.894 -14.267 9.267 1.00 84.25 91 GLU A N 1
ATOM 728 C CA . GLU A 1 91 ? 1.239 -15.589 8.724 1.00 84.25 91 GLU A CA 1
ATOM 729 C C . GLU A 1 91 ? 1.699 -15.525 7.259 1.00 84.25 91 GLU A C 1
ATOM 731 O O . GLU A 1 91 ? 2.196 -16.512 6.718 1.00 84.25 91 GLU A O 1
ATOM 736 N N . SER A 1 92 ? 1.541 -14.365 6.617 1.00 86.88 92 SER A N 1
ATOM 737 C CA . SER A 1 92 ? 1.786 -14.177 5.191 1.00 86.88 92 SER A CA 1
ATOM 738 C C . SER A 1 92 ? 2.409 -12.828 4.855 1.00 86.88 92 SER A C 1
ATOM 740 O O . SER A 1 92 ? 2.290 -11.839 5.590 1.00 86.88 92 SER A O 1
ATOM 742 N N . GLN A 1 93 ? 3.050 -12.799 3.688 1.00 90.56 93 GLN A N 1
ATOM 743 C CA . GLN A 1 93 ? 3.668 -11.614 3.117 1.00 90.56 93 GLN A CA 1
ATOM 744 C C . GLN A 1 93 ? 2.675 -10.465 2.933 1.00 90.56 93 GLN A C 1
ATOM 746 O O . GLN A 1 93 ? 1.491 -10.715 2.688 1.00 90.56 93 GLN A O 1
ATOM 751 N N . PRO A 1 94 ? 3.127 -9.201 3.020 1.00 90.75 94 PRO A N 1
ATOM 752 C CA . PRO A 1 94 ? 2.324 -8.068 2.586 1.00 90.75 94 PRO A CA 1
ATOM 753 C C . PRO A 1 94 ? 1.804 -8.297 1.167 1.00 90.75 94 PRO A C 1
ATOM 755 O O . PRO A 1 94 ? 2.548 -8.752 0.297 1.00 90.75 94 PRO A O 1
ATOM 758 N N . LEU A 1 95 ? 0.532 -7.984 0.948 1.00 86.50 95 LEU A N 1
ATOM 759 C CA . LEU A 1 95 ? -0.074 -8.057 -0.373 1.00 86.50 95 LEU A CA 1
ATOM 760 C C . LEU A 1 95 ? 0.075 -6.701 -1.073 1.00 86.50 95 LEU A C 1
ATOM 762 O O . LEU A 1 95 ? 0.102 -5.642 -0.435 1.00 86.50 95 LEU A O 1
ATOM 766 N N . SER A 1 96 ? 0.296 -6.752 -2.383 1.00 84.69 96 SER A N 1
ATOM 767 C CA . SER A 1 96 ? 0.320 -5.570 -3.235 1.00 84.69 96 SER A CA 1
ATOM 768 C C . SER A 1 96 ? 0.031 -5.962 -4.675 1.00 84.69 96 SER A C 1
ATOM 770 O O . SER A 1 96 ? 0.398 -7.056 -5.117 1.00 84.69 96 SER A O 1
ATOM 772 N N . ILE A 1 97 ? -0.535 -5.020 -5.426 1.00 84.88 97 ILE A N 1
ATOM 773 C CA . ILE A 1 97 ? -0.763 -5.171 -6.865 1.00 84.88 97 ILE A CA 1
ATOM 774 C C . ILE A 1 97 ? 0.514 -5.566 -7.621 1.00 84.88 97 ILE A C 1
ATOM 776 O O . ILE A 1 97 ? 0.469 -6.446 -8.470 1.00 84.88 97 ILE A O 1
ATOM 780 N N . ASP A 1 98 ? 1.671 -5.004 -7.250 1.00 87.38 98 ASP A N 1
ATOM 781 C CA . ASP A 1 98 ? 2.951 -5.313 -7.896 1.00 87.38 98 ASP A CA 1
ATOM 782 C C . ASP A 1 98 ? 3.370 -6.777 -7.683 1.00 87.38 98 ASP A C 1
ATOM 784 O O . ASP A 1 98 ? 3.975 -7.377 -8.569 1.00 87.38 98 ASP A O 1
ATOM 788 N N . ILE A 1 99 ? 3.069 -7.364 -6.519 1.00 89.69 99 ILE A N 1
ATOM 789 C CA . ILE A 1 99 ? 3.329 -8.786 -6.242 1.00 89.69 99 ILE A CA 1
ATOM 790 C C . ILE A 1 99 ? 2.406 -9.650 -7.104 1.00 89.69 99 ILE A C 1
ATOM 792 O O . ILE A 1 99 ? 2.893 -10.547 -7.791 1.00 89.69 99 ILE A O 1
ATOM 796 N N . ASN A 1 100 ? 1.106 -9.343 -7.117 1.00 88.38 100 ASN A N 1
ATOM 797 C CA . ASN A 1 100 ? 0.106 -10.083 -7.887 1.00 88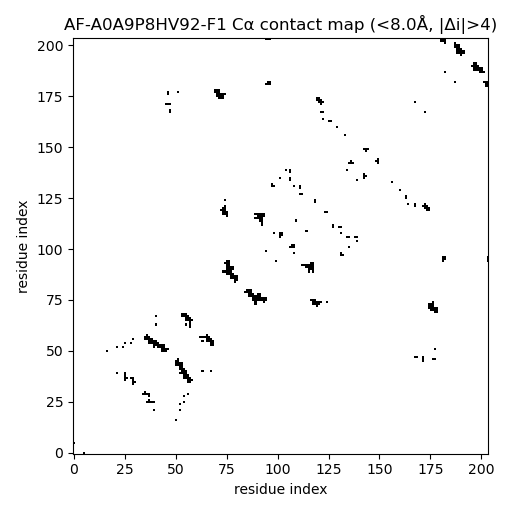.38 100 ASN A CA 1
ATOM 798 C C . ASN A 1 100 ? 0.407 -10.044 -9.398 1.00 88.38 100 ASN A C 1
ATOM 800 O O . ASN A 1 100 ? 0.509 -11.087 -10.042 1.00 88.38 100 ASN A O 1
ATOM 804 N N . ASP A 1 101 ? 0.656 -8.855 -9.953 1.00 89.44 101 ASP A N 1
ATOM 805 C CA . ASP A 1 101 ? 0.987 -8.665 -11.370 1.00 89.44 101 ASP A CA 1
ATOM 806 C C . ASP A 1 101 ? 2.233 -9.466 -11.769 1.00 89.44 101 ASP A C 1
ATOM 808 O O . ASP A 1 101 ? 2.255 -10.136 -12.804 1.00 89.44 101 ASP A O 1
ATOM 812 N N . GLN A 1 102 ? 3.272 -9.454 -10.931 1.00 92.31 102 GLN A N 1
ATOM 813 C CA . GLN A 1 102 ? 4.498 -10.200 -11.203 1.00 92.31 102 GLN A CA 1
ATOM 814 C C . GLN A 1 102 ? 4.325 -11.717 -11.061 1.00 92.31 102 GLN A C 1
ATOM 816 O O . GLN A 1 102 ? 4.983 -12.469 -11.790 1.00 92.31 102 GLN A O 1
ATOM 821 N N . GLU A 1 103 ? 3.470 -12.191 -10.152 1.00 90.75 103 GLU A N 1
ATOM 822 C CA . GLU A 1 103 ? 3.100 -13.608 -10.065 1.00 90.75 103 GLU A CA 1
ATOM 823 C C . GLU A 1 103 ? 2.350 -14.056 -11.324 1.00 90.75 103 GLU A C 1
ATOM 825 O O . GLU A 1 103 ? 2.724 -15.068 -11.927 1.00 90.75 103 GLU A O 1
ATOM 830 N N . VAL A 1 104 ? 1.372 -13.267 -11.781 1.00 91.00 104 VAL A N 1
ATOM 831 C CA . VAL A 1 104 ? 0.608 -13.509 -13.017 1.00 91.00 104 VAL A CA 1
ATOM 832 C C . VAL A 1 104 ? 1.518 -13.518 -14.248 1.00 91.00 104 VAL A C 1
ATOM 834 O O . VAL A 1 104 ? 1.407 -14.407 -15.098 1.00 91.00 104 VAL A O 1
ATOM 837 N N . ASP A 1 105 ? 2.464 -12.582 -14.331 1.00 91.06 105 ASP A N 1
ATOM 838 C CA . ASP A 1 105 ? 3.436 -12.500 -15.427 1.00 91.06 105 ASP A CA 1
ATOM 839 C C . ASP A 1 105 ? 4.529 -13.588 -15.359 1.00 91.06 105 ASP A C 1
ATOM 841 O O . ASP A 1 105 ? 5.325 -13.742 -16.298 1.00 91.06 105 ASP A O 1
ATOM 845 N N . GLY A 1 106 ? 4.575 -14.378 -14.280 1.00 92.12 106 GLY A N 1
ATOM 846 C CA . GLY A 1 106 ? 5.557 -15.445 -14.087 1.00 92.12 106 GLY A CA 1
ATOM 847 C C . GLY A 1 106 ? 6.976 -14.919 -13.856 1.00 92.12 106 GLY A C 1
ATOM 848 O O . GLY A 1 106 ? 7.953 -15.541 -14.284 1.00 92.12 106 GLY A O 1
ATOM 849 N N . LEU A 1 107 ? 7.108 -13.770 -13.190 1.00 92.69 107 LEU A N 1
ATOM 850 C CA . LEU A 1 107 ? 8.385 -13.094 -12.931 1.00 92.69 107 LEU A CA 1
ATOM 851 C C . LEU A 1 107 ? 9.091 -13.596 -1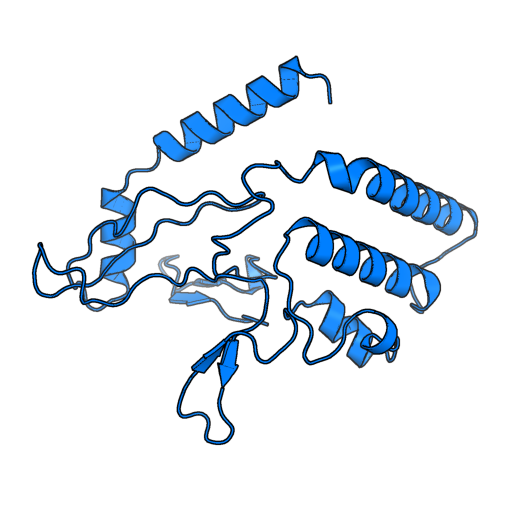1.664 1.00 92.69 107 LEU A C 1
ATOM 853 O O . LEU A 1 107 ? 10.081 -12.994 -11.246 1.00 92.69 107 LEU A O 1
ATOM 857 N N . ASP A 1 108 ? 8.626 -14.728 -11.117 1.00 90.75 108 ASP A N 1
ATOM 858 C CA . ASP A 1 108 ? 9.265 -15.489 -10.033 1.00 90.75 108 ASP A CA 1
ATOM 859 C C . ASP A 1 108 ? 9.560 -14.593 -8.821 1.00 90.75 108 ASP A C 1
ATOM 861 O O . ASP A 1 108 ? 10.683 -14.421 -8.354 1.00 90.75 108 ASP A O 1
ATOM 865 N N . VAL A 1 109 ? 8.475 -14.000 -8.322 1.00 91.56 109 VAL A N 1
ATOM 866 C CA . VAL A 1 109 ? 8.435 -13.122 -7.146 1.00 91.56 109 VAL A CA 1
ATOM 867 C C . VAL A 1 109 ? 8.980 -13.807 -5.890 1.00 91.56 109 VAL A C 1
ATOM 869 O O . VAL A 1 109 ? 9.591 -13.151 -5.048 1.00 91.56 109 VAL A O 1
ATOM 872 N N . GLY A 1 110 ? 8.862 -15.137 -5.809 1.00 89.25 110 GLY A N 1
ATOM 873 C CA . GLY A 1 110 ? 9.364 -15.950 -4.699 1.00 89.25 110 GLY A CA 1
ATOM 874 C C . GLY A 1 110 ? 10.874 -15.841 -4.445 1.00 89.25 110 GLY A C 1
ATOM 875 O O . GLY A 1 110 ? 11.336 -16.179 -3.354 1.00 89.25 110 GLY A O 1
ATOM 876 N N . CYS A 1 111 ? 11.665 -15.360 -5.416 1.00 88.88 111 CYS A N 1
ATOM 877 C CA . CYS A 1 111 ? 13.088 -15.076 -5.201 1.00 88.88 111 CYS A CA 1
ATOM 878 C C . CYS A 1 111 ? 13.355 -13.760 -4.446 1.00 88.88 111 CYS A C 1
ATOM 880 O O . CYS A 1 111 ? 14.474 -13.553 -3.972 1.00 88.88 111 CYS A O 1
ATOM 882 N N . ILE A 1 112 ? 12.346 -12.894 -4.324 1.00 93.56 112 ILE A N 1
ATOM 883 C CA . ILE A 1 112 ? 12.421 -11.565 -3.701 1.00 93.56 112 ILE A CA 1
ATOM 884 C C . ILE A 1 112 ? 11.712 -11.570 -2.352 1.00 93.56 112 ILE A C 1
ATOM 886 O O . ILE A 1 112 ? 12.292 -11.158 -1.350 1.00 93.56 112 ILE A O 1
ATOM 890 N N . ILE A 1 113 ? 10.479 -12.067 -2.321 1.00 93.38 113 ILE A N 1
ATOM 891 C CA . ILE A 1 113 ? 9.651 -12.120 -1.121 1.00 93.38 113 ILE A CA 1
ATOM 892 C C . ILE A 1 113 ? 9.102 -13.535 -0.951 1.00 93.38 113 ILE A C 1
ATOM 894 O O . ILE A 1 113 ? 8.651 -14.163 -1.909 1.00 93.38 113 ILE A O 1
ATOM 898 N N . ARG A 1 114 ? 9.235 -14.085 0.260 1.00 91.75 114 ARG A N 1
ATOM 899 C CA . ARG A 1 114 ? 8.698 -15.412 0.572 1.00 91.75 114 ARG A CA 1
ATOM 900 C C . ARG A 1 114 ? 7.239 -15.281 0.999 1.00 91.75 114 ARG A C 1
ATOM 902 O O . ARG A 1 114 ? 6.937 -14.320 1.699 1.00 91.75 114 ARG A O 1
ATOM 909 N N . PRO A 1 115 ? 6.379 -16.273 0.709 1.00 88.31 115 PRO A N 1
ATOM 910 C CA . PRO A 1 115 ? 4.972 -16.233 1.103 1.00 88.31 115 PRO A CA 1
ATOM 911 C C . PRO A 1 115 ? 4.723 -15.988 2.597 1.00 88.31 115 PRO A C 1
ATOM 913 O O . PRO A 1 115 ? 3.690 -15.430 2.936 1.00 88.31 115 PRO A O 1
ATOM 916 N N . ASP A 1 116 ? 5.654 -16.375 3.471 1.00 90.19 116 ASP A N 1
ATOM 917 C CA . ASP A 1 116 ? 5.618 -16.237 4.933 1.00 90.19 116 ASP A CA 1
ATOM 918 C C . ASP A 1 116 ? 6.437 -15.040 5.469 1.00 90.19 116 ASP A C 1
ATOM 920 O O . ASP A 1 116 ? 6.643 -14.905 6.675 1.00 90.19 116 ASP A O 1
ATOM 924 N N . GLN A 1 117 ? 6.942 -14.163 4.593 1.00 93.19 117 GLN A N 1
ATOM 925 C CA . GLN A 1 117 ? 7.832 -13.063 4.972 1.00 93.19 117 GLN A CA 1
ATOM 926 C C . GLN A 1 117 ? 7.069 -11.849 5.515 1.00 93.19 117 GLN A C 1
ATOM 928 O O . GLN A 1 117 ? 6.445 -11.113 4.759 1.00 93.19 117 GLN A O 1
ATOM 933 N N . THR A 1 118 ? 7.237 -11.540 6.799 1.00 94.50 118 THR A N 1
ATOM 934 C CA . THR A 1 118 ? 6.825 -10.254 7.394 1.00 94.50 118 THR A CA 1
ATOM 935 C C . THR A 1 118 ? 8.014 -9.308 7.583 1.00 94.50 118 THR A C 1
ATOM 937 O O . THR A 1 118 ? 9.169 -9.729 7.479 1.00 94.50 118 THR A O 1
ATOM 940 N N . TYR A 1 119 ? 7.753 -8.036 7.898 1.00 94.81 119 TYR A N 1
ATOM 941 C CA . TYR A 1 119 ? 8.802 -7.034 8.126 1.00 94.81 119 TYR A CA 1
ATOM 942 C C . TYR A 1 119 ? 8.575 -6.245 9.410 1.00 94.81 119 TYR A C 1
ATOM 944 O O . TYR A 1 119 ? 7.526 -5.637 9.577 1.00 94.81 119 TYR A O 1
ATOM 952 N N . ASP A 1 120 ? 9.587 -6.180 10.269 1.00 94.62 120 ASP A N 1
ATOM 953 C CA . ASP A 1 120 ? 9.536 -5.368 11.492 1.00 94.62 120 ASP A CA 1
ATOM 954 C C . ASP A 1 120 ? 9.925 -3.904 11.228 1.00 94.62 120 ASP A C 1
ATOM 956 O O . ASP A 1 120 ? 9.643 -3.022 12.034 1.00 94.62 120 ASP A O 1
ATOM 960 N N . LEU A 1 121 ? 10.583 -3.640 10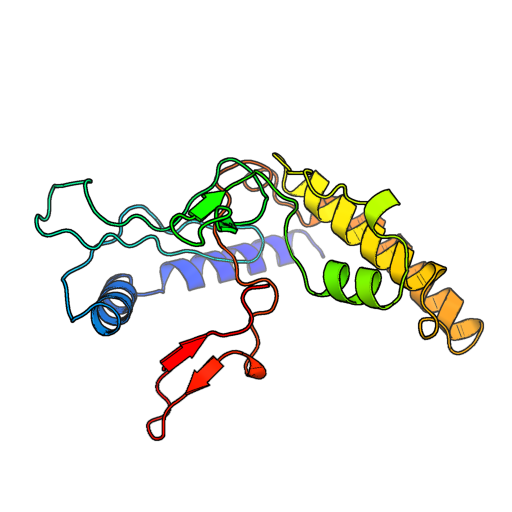.091 1.00 93.62 121 LEU A N 1
ATOM 961 C CA . LEU A 1 121 ? 11.074 -2.321 9.712 1.00 93.62 121 LEU A CA 1
ATOM 962 C C . LEU A 1 121 ? 10.426 -1.833 8.416 1.00 93.62 121 LEU A C 1
ATOM 964 O O . LEU A 1 121 ? 10.420 -2.541 7.402 1.00 93.62 121 LEU A O 1
ATOM 968 N N . ALA A 1 122 ? 9.995 -0.571 8.402 1.00 92.12 122 ALA A N 1
ATOM 969 C CA . ALA A 1 122 ? 9.497 0.082 7.192 1.00 92.12 122 ALA A CA 1
ATOM 970 C C . ALA A 1 122 ? 10.550 0.078 6.075 1.00 92.12 122 ALA A C 1
ATOM 972 O O . ALA A 1 122 ? 10.208 -0.078 4.898 1.00 92.12 122 ALA A O 1
ATOM 973 N N . ILE A 1 123 ? 11.833 0.222 6.428 1.00 91.94 123 ILE A N 1
ATOM 974 C CA . ILE A 1 123 ? 12.917 0.236 5.447 1.00 91.94 123 ILE A CA 1
ATOM 975 C C . ILE A 1 123 ? 13.129 -1.101 4.746 1.00 91.94 123 ILE A C 1
ATOM 977 O O . ILE A 1 123 ? 13.379 -1.103 3.541 1.00 91.94 123 ILE A O 1
ATOM 981 N N . ASP A 1 124 ? 12.968 -2.221 5.446 1.00 93.19 124 ASP A N 1
ATOM 982 C CA . ASP A 1 124 ? 13.167 -3.543 4.850 1.00 93.19 124 ASP A CA 1
ATOM 983 C C . ASP A 1 124 ? 12.047 -3.860 3.855 1.00 93.19 124 ASP A C 1
ATOM 985 O O . ASP A 1 124 ? 12.304 -4.330 2.739 1.00 93.19 124 ASP A O 1
ATOM 989 N N . TYR A 1 125 ? 10.806 -3.512 4.209 1.00 92.62 125 TYR A N 1
ATOM 990 C CA . TYR A 1 125 ? 9.681 -3.643 3.290 1.00 92.62 125 TYR A CA 1
ATOM 991 C C . TYR A 1 125 ? 9.836 -2.716 2.081 1.00 92.62 125 TYR A C 1
ATOM 993 O O . TYR A 1 125 ? 9.727 -3.148 0.935 1.00 92.62 125 TYR A O 1
ATOM 1001 N N . THR A 1 126 ? 10.201 -1.454 2.311 1.00 91.31 126 THR A N 1
ATOM 1002 C CA . THR A 1 126 ? 10.420 -0.472 1.238 1.00 91.31 126 THR A CA 1
ATOM 1003 C C . THR A 1 126 ? 11.561 -0.890 0.303 1.00 91.31 126 THR A C 1
ATOM 1005 O O . THR A 1 126 ? 11.484 -0.707 -0.915 1.00 91.31 126 THR A O 1
ATOM 1008 N N . TYR A 1 127 ? 12.625 -1.488 0.841 1.00 92.44 127 TYR A N 1
ATOM 1009 C CA . TYR A 1 127 ? 13.702 -2.059 0.039 1.00 92.44 127 TYR A CA 1
ATOM 1010 C C . TYR A 1 127 ? 13.223 -3.254 -0.792 1.00 92.44 127 TYR A C 1
ATOM 1012 O O . TYR A 1 127 ? 13.604 -3.368 -1.958 1.00 92.44 127 TYR A O 1
ATOM 1020 N N . THR A 1 128 ? 12.343 -4.094 -0.243 1.00 93.38 128 THR A N 1
ATOM 1021 C CA . THR A 1 128 ? 11.718 -5.198 -0.986 1.00 93.38 128 THR A CA 1
ATOM 1022 C C . THR A 1 128 ? 10.846 -4.684 -2.135 1.00 93.38 128 THR A C 1
ATOM 1024 O O . THR A 1 128 ? 11.000 -5.149 -3.263 1.00 93.38 128 THR A O 1
ATOM 1027 N N . LEU A 1 129 ? 10.026 -3.651 -1.912 1.00 91.88 129 LEU A N 1
ATOM 1028 C CA . LEU A 1 129 ? 9.280 -2.986 -2.990 1.00 91.88 129 LEU A CA 1
ATOM 1029 C C . LEU A 1 129 ? 10.223 -2.478 -4.090 1.00 91.88 129 LEU A C 1
ATOM 1031 O O . LEU A 1 129 ? 9.972 -2.676 -5.277 1.00 91.88 129 LEU A O 1
ATOM 1035 N N . MET A 1 130 ? 11.370 -1.899 -3.719 1.00 93.00 130 MET A N 1
ATOM 1036 C CA . MET A 1 130 ? 12.373 -1.489 -4.703 1.00 93.00 130 MET A CA 1
ATOM 1037 C C . MET A 1 130 ? 12.913 -2.680 -5.510 1.00 93.00 130 MET A C 1
ATOM 1039 O O . MET A 1 130 ? 13.121 -2.555 -6.718 1.00 93.00 130 MET A O 1
ATOM 1043 N N . GLN A 1 131 ? 13.147 -3.831 -4.874 1.00 94.06 131 GLN A N 1
ATOM 1044 C CA . GLN A 1 131 ? 13.569 -5.051 -5.569 1.00 94.06 131 GLN A CA 1
ATOM 1045 C C . GLN A 1 131 ? 12.502 -5.546 -6.549 1.00 94.06 131 GLN A C 1
ATOM 1047 O O . GLN A 1 131 ? 12.860 -5.893 -7.675 1.00 94.06 131 GLN A O 1
ATOM 1052 N N . LEU A 1 132 ? 11.220 -5.502 -6.176 1.00 93.62 132 LEU A N 1
ATOM 1053 C CA . LEU A 1 132 ? 10.104 -5.830 -7.068 1.00 93.62 132 LEU A CA 1
ATOM 1054 C C . LEU A 1 132 ? 10.085 -4.915 -8.298 1.00 93.62 132 LEU A C 1
ATOM 1056 O O . LEU A 1 132 ? 9.991 -5.408 -9.420 1.00 93.62 132 LEU A O 1
ATOM 1060 N N . VAL A 1 133 ? 10.275 -3.603 -8.135 1.00 92.50 133 VAL A N 1
ATOM 1061 C CA . VAL A 1 133 ? 10.341 -2.671 -9.277 1.00 92.50 133 VAL A CA 1
ATOM 1062 C C . VAL A 1 133 ? 11.527 -2.994 -10.201 1.00 92.50 133 VAL A C 1
ATOM 1064 O O . VAL A 1 133 ? 11.390 -2.987 -11.426 1.00 92.50 133 VAL A O 1
ATOM 1067 N N . PHE A 1 134 ? 12.699 -3.319 -9.644 1.00 93.75 134 PHE A N 1
ATOM 1068 C CA . PHE A 1 134 ? 13.837 -3.780 -10.453 1.00 93.75 134 PHE A CA 1
ATOM 1069 C C . PHE A 1 134 ? 13.536 -5.098 -11.176 1.00 93.75 134 PHE A C 1
ATOM 1071 O O . PHE A 1 134 ? 13.950 -5.265 -12.323 1.00 93.75 134 PHE A O 1
ATOM 1078 N N . ASN A 1 135 ? 12.820 -6.018 -10.534 1.00 94.19 135 ASN A N 1
ATOM 1079 C CA . ASN A 1 135 ? 12.434 -7.296 -11.121 1.00 94.19 135 ASN A CA 1
ATOM 1080 C C . ASN A 1 135 ? 11.526 -7.103 -12.336 1.00 94.19 135 ASN A C 1
ATOM 1082 O O . ASN A 1 135 ? 11.818 -7.639 -13.406 1.00 94.19 135 ASN A O 1
ATOM 1086 N N . GLN A 1 136 ? 10.507 -6.248 -12.206 1.00 92.00 136 GLN A N 1
ATOM 1087 C CA . GLN A 1 136 ? 9.630 -5.857 -13.310 1.00 92.00 136 GLN A CA 1
ATOM 1088 C C . GLN A 1 136 ? 10.426 -5.248 -14.467 1.00 92.00 136 GLN A C 1
ATOM 1090 O O . GLN A 1 136 ? 10.209 -5.590 -15.630 1.00 92.00 136 GLN A O 1
ATOM 1095 N N . PHE A 1 137 ? 11.387 -4.369 -14.176 1.00 92.00 137 PHE A N 1
ATOM 1096 C CA . PHE A 1 137 ? 12.221 -3.768 -15.216 1.00 92.00 137 PHE A CA 1
ATOM 1097 C C . PHE A 1 137 ? 13.090 -4.802 -15.948 1.00 92.00 137 PHE A C 1
ATOM 1099 O O . PHE A 1 137 ? 13.194 -4.768 -17.172 1.00 92.00 137 PHE A O 1
ATOM 1106 N N . LEU A 1 138 ? 13.718 -5.721 -15.210 1.00 90.38 138 LEU A N 1
ATOM 1107 C CA . LEU A 1 138 ? 14.674 -6.684 -15.765 1.00 90.38 138 LEU A CA 1
ATOM 1108 C C . LEU A 1 138 ? 14.009 -7.869 -16.472 1.00 90.38 138 LEU A C 1
ATOM 1110 O O . LEU A 1 138 ? 14.568 -8.386 -17.439 1.00 90.38 138 LEU A O 1
ATOM 1114 N N . ARG A 1 139 ? 12.861 -8.332 -15.970 1.00 89.75 139 ARG A N 1
ATOM 1115 C CA . ARG A 1 139 ? 12.199 -9.565 -16.428 1.00 89.75 139 ARG A CA 1
ATOM 1116 C C . ARG A 1 139 ? 10.891 -9.305 -17.175 1.00 89.75 139 ARG A C 1
ATOM 1118 O O . ARG A 1 139 ? 10.443 -10.180 -17.914 1.00 89.75 139 ARG A O 1
ATOM 1125 N N . GLY A 1 140 ? 10.286 -8.132 -16.996 1.00 86.38 140 GLY A N 1
ATOM 1126 C CA . GLY A 1 140 ? 9.019 -7.767 -17.620 1.00 86.38 140 GLY A CA 1
ATOM 1127 C C . GLY A 1 140 ? 9.129 -7.627 -19.137 1.00 86.38 140 GLY A C 1
ATOM 1128 O O . GLY A 1 140 ? 10.127 -7.159 -19.685 1.00 86.38 140 GLY A O 1
ATOM 1129 N N . ARG A 1 141 ? 8.066 -8.023 -19.844 1.00 75.25 141 ARG A N 1
ATOM 1130 C CA . ARG A 1 141 ? 8.032 -8.034 -21.320 1.00 75.25 141 ARG A CA 1
ATOM 1131 C C . ARG A 1 141 ? 7.845 -6.647 -21.946 1.00 75.25 141 ARG A C 1
ATOM 1133 O O . ARG A 1 141 ? 8.146 -6.474 -23.123 1.00 75.25 141 ARG A O 1
ATOM 1140 N N . HIS A 1 142 ? 7.353 -5.677 -21.175 1.00 72.56 142 HIS A N 1
ATOM 1141 C CA . HIS A 1 142 ? 6.927 -4.357 -21.662 1.00 72.56 142 HIS A CA 1
ATOM 1142 C C . HIS A 1 142 ? 7.743 -3.189 -21.089 1.00 72.56 142 HIS A C 1
ATOM 1144 O O . HIS A 1 142 ? 7.395 -2.032 -21.308 1.00 72.56 142 HIS A O 1
ATOM 1150 N N . SER A 1 143 ? 8.827 -3.473 -20.367 1.00 67.81 143 SER A N 1
ATOM 1151 C CA . SER A 1 143 ? 9.553 -2.458 -19.596 1.00 67.81 143 SER A CA 1
ATOM 1152 C C . SER A 1 143 ? 10.505 -1.603 -20.439 1.00 67.81 143 SER A C 1
ATOM 1154 O O . SER A 1 143 ? 11.025 -0.610 -19.956 1.00 67.81 143 SER A O 1
ATOM 1156 N N . VAL A 1 144 ? 10.777 -1.971 -21.698 1.00 79.31 144 VAL A N 1
ATOM 1157 C CA . VAL A 1 144 ? 11.742 -1.250 -22.542 1.00 79.31 144 VAL A CA 1
ATOM 1158 C C . VAL A 1 144 ? 11.281 -1.185 -23.994 1.00 79.31 144 VAL A C 1
ATOM 1160 O O . VAL A 1 144 ? 11.166 -2.203 -24.672 1.00 79.31 144 VAL A O 1
ATOM 1163 N N . TYR A 1 145 ? 11.119 0.033 -24.514 1.00 84.38 145 TYR A N 1
ATOM 1164 C CA . TYR A 1 145 ? 10.733 0.265 -25.915 1.00 84.38 145 TYR A CA 1
ATOM 1165 C C . TYR A 1 145 ? 11.935 0.450 -26.851 1.00 84.38 145 TYR A C 1
ATOM 1167 O O . TYR A 1 145 ? 11.864 0.163 -28.043 1.00 84.38 145 TYR A O 1
ATOM 1175 N N . ASN A 1 146 ? 13.034 1.001 -26.330 1.00 89.56 146 ASN A N 1
ATOM 1176 C CA . ASN A 1 146 ? 14.290 1.223 -27.048 1.00 89.56 146 ASN A CA 1
ATOM 1177 C C . ASN A 1 146 ? 15.435 1.500 -26.062 1.00 89.56 146 ASN A C 1
ATOM 1179 O O . ASN A 1 146 ? 15.204 1.779 -24.887 1.00 89.56 146 ASN A O 1
ATOM 1183 N N . GLU A 1 147 ? 16.675 1.494 -26.556 1.00 92.12 147 GLU A N 1
ATOM 1184 C CA . GLU A 1 147 ? 17.877 1.700 -25.737 1.00 92.12 147 GLU A CA 1
ATOM 1185 C C . GLU A 1 147 ? 17.847 3.011 -24.934 1.00 92.12 147 GLU A C 1
ATOM 1187 O O . GLU A 1 147 ? 18.233 3.042 -23.765 1.00 92.12 147 GLU A O 1
ATOM 1192 N N . LYS A 1 148 ? 17.374 4.106 -25.538 1.00 93.31 148 LYS A N 1
ATOM 1193 C CA . LYS A 1 148 ? 17.323 5.413 -24.870 1.00 93.31 148 LYS A CA 1
ATOM 1194 C C . LYS A 1 148 ? 16.355 5.390 -23.686 1.00 93.31 148 LYS A C 1
ATOM 1196 O O . LYS A 1 148 ? 16.694 5.899 -22.619 1.00 93.31 148 LYS A O 1
ATOM 1201 N N . ASN A 1 149 ? 15.175 4.803 -23.871 1.00 90.06 149 ASN A N 1
ATOM 1202 C CA . ASN A 1 149 ? 14.187 4.609 -22.814 1.00 90.06 149 ASN A CA 1
ATOM 1203 C C . ASN A 1 149 ? 14.735 3.676 -21.719 1.00 90.06 149 ASN A C 1
ATOM 1205 O O . ASN A 1 149 ? 14.729 4.080 -20.560 1.00 90.06 149 ASN A O 1
ATOM 1209 N N . ALA A 1 150 ? 15.354 2.549 -22.088 1.00 91.00 150 ALA A N 1
ATOM 1210 C CA . ALA A 1 150 ? 15.994 1.629 -21.141 1.00 91.00 150 ALA A CA 1
ATOM 1211 C C . ALA A 1 150 ? 17.013 2.337 -20.237 1.00 91.00 150 ALA A C 1
ATOM 1213 O O . ALA A 1 150 ? 16.993 2.199 -19.017 1.00 91.00 150 ALA A O 1
ATOM 1214 N N . ARG A 1 151 ? 17.907 3.135 -20.838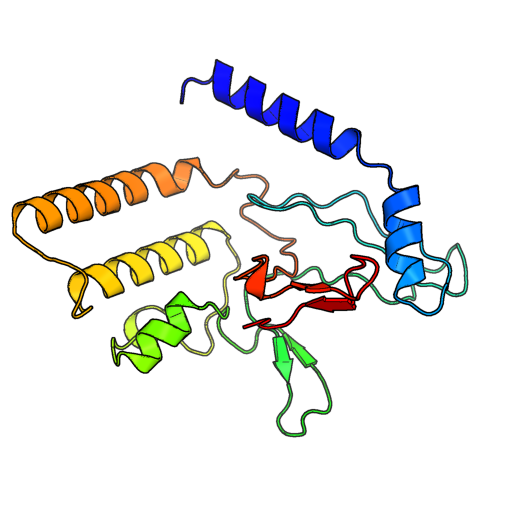 1.00 93.31 151 ARG A N 1
ATOM 1215 C CA . ARG A 1 151 ? 18.937 3.889 -20.107 1.00 93.31 151 ARG A CA 1
ATOM 1216 C C . ARG A 1 151 ? 18.323 4.911 -19.158 1.00 93.31 151 ARG A C 1
ATOM 1218 O O . ARG A 1 151 ? 18.825 5.085 -18.051 1.00 93.31 151 ARG A O 1
ATOM 1225 N N . SER A 1 152 ? 17.266 5.593 -19.598 1.00 91.75 152 SER A N 1
ATOM 1226 C CA . SER A 1 152 ? 16.572 6.598 -18.793 1.00 91.75 152 SER A CA 1
ATOM 1227 C C . SER A 1 152 ? 15.867 5.971 -17.593 1.00 91.75 152 SER A C 1
ATOM 1229 O O . SER A 1 152 ? 15.986 6.488 -16.484 1.00 91.75 152 SER A O 1
ATOM 1231 N N . GLU A 1 153 ? 15.160 4.862 -17.798 1.00 91.25 153 GLU A N 1
ATOM 1232 C CA . GLU A 1 153 ? 14.463 4.150 -16.726 1.00 91.25 153 GLU A CA 1
ATOM 1233 C C . GLU A 1 153 ? 15.444 3.537 -15.735 1.00 91.25 153 GLU A C 1
ATOM 1235 O O . GLU A 1 153 ? 15.337 3.796 -14.539 1.00 91.25 153 GLU A O 1
ATOM 1240 N N . LEU A 1 154 ? 16.478 2.843 -16.217 1.00 92.31 154 LEU A N 1
ATOM 1241 C CA . LEU A 1 154 ? 17.502 2.261 -15.353 1.00 92.31 154 LEU A CA 1
ATOM 1242 C C . LEU A 1 154 ? 18.229 3.333 -14.524 1.00 92.31 154 LEU A C 1
ATOM 1244 O O . LEU A 1 154 ? 18.479 3.140 -13.332 1.00 92.31 154 LEU A O 1
ATOM 1248 N N . TYR A 1 155 ? 18.531 4.492 -15.123 1.00 94.19 155 TYR A N 1
ATOM 1249 C CA . TYR A 1 155 ? 19.061 5.644 -14.388 1.00 94.19 155 TYR A CA 1
ATOM 1250 C C . TYR A 1 155 ? 18.082 6.122 -13.307 1.00 94.19 155 TYR A C 1
ATOM 1252 O O . TYR A 1 155 ? 18.495 6.359 -12.171 1.00 94.19 155 TYR A O 1
ATOM 1260 N N . GLY A 1 156 ? 16.794 6.240 -13.645 1.00 92.69 156 GLY A N 1
ATOM 1261 C CA . GLY A 1 156 ? 15.730 6.613 -12.714 1.00 92.69 156 GLY A CA 1
ATOM 1262 C C . GLY A 1 156 ? 15.631 5.656 -11.528 1.00 92.69 156 GLY A C 1
ATOM 1263 O O . GLY A 1 156 ? 15.665 6.111 -10.386 1.00 92.69 156 GLY A O 1
ATOM 1264 N N . LEU A 1 157 ? 15.612 4.347 -11.785 1.00 92.94 157 LEU A N 1
ATOM 1265 C CA . LEU A 1 157 ? 15.551 3.303 -10.760 1.00 92.94 157 LEU A CA 1
ATOM 1266 C C . LEU A 1 157 ? 16.758 3.353 -9.825 1.00 92.94 157 LEU A C 1
ATOM 1268 O O . LEU A 1 157 ? 16.601 3.383 -8.604 1.00 92.94 157 LEU A O 1
ATOM 1272 N N . HIS A 1 158 ? 17.975 3.428 -10.367 1.00 94.00 158 HIS A N 1
ATOM 1273 C CA . HIS A 1 158 ? 19.168 3.534 -9.528 1.00 94.00 158 HIS A CA 1
ATOM 1274 C C . HIS A 1 158 ? 19.185 4.820 -8.706 1.00 94.00 158 HIS A C 1
ATOM 1276 O O . HIS A 1 158 ? 19.527 4.774 -7.526 1.00 94.00 158 HIS A O 1
ATOM 1282 N N . LYS A 1 159 ? 18.781 5.951 -9.291 1.00 91.94 159 LYS A N 1
ATOM 1283 C CA . LYS A 1 159 ? 18.700 7.225 -8.574 1.00 91.94 159 LYS A CA 1
ATOM 1284 C C . LYS A 1 159 ? 17.647 7.186 -7.471 1.00 91.94 159 LYS A C 1
ATOM 1286 O O . LYS A 1 159 ? 17.924 7.629 -6.360 1.00 91.94 159 LYS A O 1
ATOM 1291 N N . PHE A 1 160 ? 16.474 6.623 -7.736 1.00 90.12 160 PHE A N 1
ATOM 1292 C CA . PHE A 1 160 ? 15.430 6.480 -6.726 1.00 90.12 160 PHE A CA 1
ATOM 1293 C C . PHE A 1 160 ? 15.896 5.583 -5.573 1.00 90.12 160 PHE A C 1
ATOM 1295 O O . PHE A 1 160 ? 15.800 5.986 -4.416 1.00 90.12 160 PHE A O 1
ATOM 1302 N N . ARG A 1 161 ? 16.557 4.454 -5.872 1.00 90.94 161 ARG A N 1
ATOM 1303 C CA . ARG A 1 161 ? 17.163 3.584 -4.850 1.00 90.94 161 ARG A CA 1
ATOM 1304 C C . ARG A 1 161 ? 18.141 4.327 -3.935 1.00 90.94 161 ARG A C 1
ATOM 1306 O O . ARG A 1 161 ? 18.173 4.045 -2.744 1.00 90.94 161 ARG A O 1
ATOM 1313 N N . THR A 1 162 ? 18.930 5.272 -4.460 1.00 88.81 162 THR A N 1
ATOM 1314 C CA . THR A 1 162 ? 19.863 6.059 -3.623 1.00 88.81 162 THR A CA 1
ATOM 1315 C C . THR A 1 162 ? 19.167 7.026 -2.673 1.00 88.81 162 THR A C 1
ATOM 1317 O O . THR A 1 162 ? 19.742 7.380 -1.653 1.00 88.81 162 THR A O 1
ATOM 1320 N N . LEU A 1 163 ? 17.942 7.438 -2.996 1.00 87.94 163 LEU A N 1
ATOM 1321 C CA . LEU A 1 163 ? 17.174 8.380 -2.189 1.00 87.94 163 LEU A CA 1
ATOM 1322 C C . LEU A 1 163 ? 16.251 7.679 -1.191 1.00 87.94 163 LEU A C 1
ATOM 1324 O O . LEU A 1 163 ? 15.783 8.329 -0.268 1.00 87.94 163 LEU A O 1
ATOM 1328 N N . LEU A 1 164 ? 15.996 6.379 -1.362 1.00 83.00 164 LEU A N 1
ATOM 1329 C CA . LEU A 1 164 ? 15.027 5.599 -0.587 1.00 83.00 164 LEU A CA 1
ATOM 1330 C C . LEU A 1 164 ? 15.175 5.791 0.930 1.00 83.00 164 LEU A C 1
ATOM 1332 O O . LEU A 1 164 ? 14.203 6.075 1.622 1.00 83.00 164 LEU A O 1
ATOM 1336 N N . MET A 1 165 ? 16.417 5.721 1.414 1.00 75.38 165 MET A N 1
ATOM 1337 C CA . MET A 1 165 ? 16.769 5.873 2.829 1.00 75.38 165 MET A CA 1
ATOM 1338 C C . MET A 1 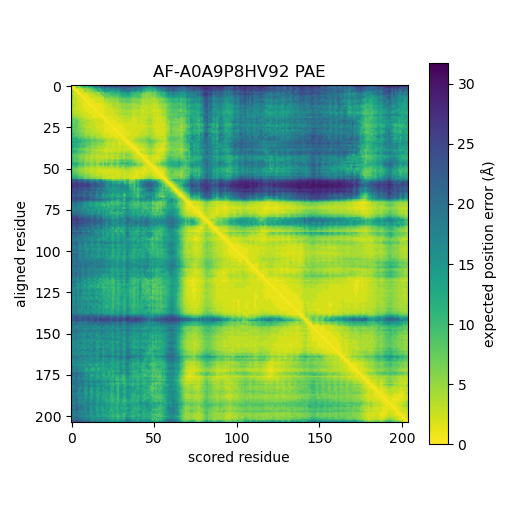165 ? 16.459 7.269 3.385 1.00 75.38 165 MET A C 1
ATOM 1340 O O . MET A 1 165 ? 16.298 7.425 4.588 1.00 75.38 165 MET A O 1
ATOM 1344 N N . GLU A 1 166 ? 16.377 8.293 2.532 1.00 82.69 166 GLU A N 1
ATOM 1345 C CA . GLU A 1 166 ? 16.054 9.660 2.953 1.00 82.69 166 GLU A CA 1
ATOM 1346 C C . GLU A 1 166 ? 14.546 9.911 3.083 1.00 82.69 166 GLU A C 1
ATOM 1348 O O . GLU A 1 166 ? 14.158 10.941 3.634 1.00 82.69 166 GLU A O 1
ATOM 1353 N N . TYR A 1 167 ? 13.702 9.026 2.540 1.00 79.94 167 TYR A N 1
ATOM 1354 C CA . TYR A 1 167 ? 12.243 9.178 2.573 1.00 79.94 167 TYR A CA 1
ATOM 1355 C C . TYR A 1 167 ? 11.594 8.527 3.793 1.00 79.94 167 TYR A C 1
ATOM 1357 O O . TYR A 1 167 ? 10.460 8.867 4.125 1.00 79.94 167 TYR A O 1
ATOM 1365 N N . ILE A 1 168 ? 12.299 7.620 4.471 1.00 83.94 168 ILE A N 1
ATOM 1366 C CA . ILE A 1 168 ? 11.801 6.998 5.695 1.00 83.94 168 ILE A CA 1
ATOM 1367 C C . ILE A 1 168 ? 12.292 7.811 6.882 1.00 83.94 168 ILE A C 1
ATOM 1369 O O . ILE A 1 168 ? 13.482 7.842 7.194 1.00 83.94 168 ILE A O 1
ATOM 1373 N N . LEU A 1 169 ? 11.349 8.484 7.534 1.00 83.50 169 LEU A N 1
ATOM 1374 C CA . LEU A 1 169 ? 11.601 9.183 8.784 1.00 83.50 169 LEU A CA 1
ATOM 1375 C C . LEU A 1 169 ? 11.955 8.150 9.872 1.00 83.50 169 LEU A C 1
ATOM 1377 O O . LEU A 1 169 ? 11.182 7.205 10.055 1.00 83.50 169 LEU A O 1
ATOM 1381 N N . PRO A 1 170 ? 13.094 8.290 10.581 1.00 86.44 170 PRO A N 1
ATOM 1382 C CA . PRO A 1 170 ? 13.534 7.315 11.580 1.00 86.44 170 PRO A CA 1
ATOM 1383 C C . PRO A 1 170 ? 12.484 7.002 12.652 1.00 86.44 170 PRO A C 1
ATOM 1385 O O . PRO A 1 170 ? 12.389 5.861 13.098 1.00 86.44 170 PRO A O 1
ATOM 1388 N N . GLU A 1 171 ? 11.669 7.986 13.034 1.00 84.25 171 GLU A N 1
ATOM 1389 C CA . GLU A 1 171 ? 10.581 7.835 14.004 1.00 84.25 171 GLU A CA 1
ATOM 1390 C C . GLU A 1 171 ? 9.424 6.938 13.533 1.00 84.25 171 GLU A C 1
ATOM 1392 O O . GLU A 1 171 ? 8.654 6.474 14.367 1.00 84.25 171 GLU A O 1
ATOM 1397 N N . TYR A 1 172 ? 9.312 6.672 12.228 1.00 84.31 172 TYR A N 1
ATOM 1398 C CA . TYR A 1 172 ? 8.278 5.817 11.627 1.00 84.31 172 TYR A CA 1
ATOM 1399 C C . TYR A 1 172 ? 8.856 4.546 10.996 1.00 84.31 172 TYR A C 1
ATOM 1401 O O . TYR A 1 172 ? 8.180 3.873 10.222 1.00 84.31 172 TYR A O 1
ATOM 1409 N N . ASN A 1 173 ? 10.123 4.228 11.279 1.00 89.75 173 ASN A N 1
ATOM 1410 C CA . ASN A 1 173 ? 10.746 3.016 10.755 1.00 89.75 173 ASN A CA 1
ATOM 1411 C C . ASN A 1 173 ? 10.306 1.749 11.504 1.00 89.75 173 ASN A C 1
ATOM 1413 O O . ASN A 1 173 ? 10.451 0.656 10.969 1.00 89.75 173 ASN A O 1
ATOM 1417 N N . HIS A 1 174 ? 9.793 1.910 12.720 1.00 91.19 174 HIS A N 1
ATOM 1418 C CA . HIS A 1 174 ? 9.346 0.845 13.611 1.00 91.19 174 HIS A CA 1
ATOM 1419 C C . HIS A 1 174 ? 7.836 0.927 13.841 1.00 91.19 174 HIS A C 1
ATOM 1421 O O . HIS A 1 174 ? 7.178 1.879 13.411 1.00 91.19 174 HIS A O 1
ATOM 1427 N N . GLU A 1 175 ? 7.303 -0.067 14.540 1.00 81.50 175 GLU A N 1
ATOM 1428 C CA . GLU A 1 175 ? 5.922 -0.114 14.990 1.00 81.50 175 GLU A CA 1
ATOM 1429 C C . GLU A 1 175 ? 5.501 1.167 15.753 1.00 81.50 175 GLU A C 1
ATOM 1431 O O . GLU A 1 175 ? 6.332 1.823 16.392 1.00 81.50 175 GLU A O 1
ATOM 1436 N N . PRO A 1 176 ? 4.203 1.536 15.744 1.00 80.56 176 PRO A N 1
ATOM 1437 C CA . PRO A 1 176 ? 3.067 0.784 15.207 1.00 80.56 176 PRO A CA 1
ATOM 1438 C C . PRO A 1 176 ? 2.872 0.949 13.693 1.00 80.56 176 PRO A C 1
ATOM 1440 O O . PRO A 1 176 ? 2.778 2.065 13.181 1.00 80.56 176 PRO A O 1
ATOM 1443 N N . PHE A 1 177 ? 2.683 -0.172 12.995 1.00 84.62 177 PHE A N 1
ATOM 1444 C CA . PHE A 1 177 ? 2.150 -0.180 11.633 1.00 84.62 177 PHE A CA 1
ATOM 1445 C C . PHE A 1 177 ? 0.623 -0.137 11.671 1.00 84.62 177 PHE A C 1
ATOM 1447 O O . PHE A 1 177 ? -0.005 -0.531 12.652 1.00 84.62 177 PHE A O 1
ATOM 1454 N N . VAL A 1 178 ? 0.003 0.365 10.609 1.00 81.50 178 VAL A N 1
ATOM 1455 C CA . VAL A 1 178 ? -1.452 0.548 10.522 1.00 81.50 178 VAL A CA 1
ATOM 1456 C C . VAL A 1 178 ? -1.974 -0.105 9.253 1.00 81.50 178 VAL A C 1
ATOM 1458 O O . VAL A 1 178 ? -1.275 -0.105 8.238 1.00 81.50 178 VAL A O 1
ATOM 1461 N N . LEU A 1 179 ? -3.200 -0.638 9.297 1.00 81.06 179 LEU A N 1
ATOM 1462 C CA . LEU A 1 179 ? -3.832 -1.166 8.088 1.00 81.06 179 LEU A CA 1
ATOM 1463 C C . LEU A 1 179 ? -3.916 -0.066 7.021 1.00 81.06 179 LEU A C 1
ATOM 1465 O O . LEU A 1 179 ? -4.418 1.030 7.278 1.00 81.06 179 LEU A O 1
ATOM 1469 N N . MET A 1 180 ? -3.444 -0.375 5.819 1.00 79.00 180 MET A N 1
ATOM 1470 C CA . MET A 1 180 ? -3.495 0.512 4.667 1.00 79.00 180 MET A CA 1
ATOM 1471 C C . MET A 1 180 ? -4.099 -0.235 3.487 1.00 79.00 180 MET A C 1
ATOM 1473 O O . MET A 1 180 ? -3.723 -1.368 3.208 1.00 79.00 180 MET A O 1
ATOM 1477 N N . HIS A 1 181 ? -4.987 0.438 2.762 1.00 82.38 181 HIS A N 1
ATOM 1478 C CA . HIS A 1 181 ? -5.414 -0.014 1.450 1.00 82.38 181 HIS A CA 1
ATOM 1479 C C . HIS A 1 181 ? -4.302 0.289 0.433 1.00 82.38 181 HIS A C 1
ATOM 1481 O O . HIS A 1 181 ? -4.064 1.455 0.106 1.00 82.38 181 HIS A O 1
ATOM 1487 N N . SER A 1 182 ? -3.626 -0.748 -0.066 1.00 77.00 182 SER A N 1
ATOM 1488 C CA . SER A 1 182 ? -2.434 -0.632 -0.924 1.00 77.00 182 SER A CA 1
ATOM 1489 C C . SER A 1 182 ? -2.719 0.110 -2.247 1.00 77.00 182 SER A C 1
ATOM 1491 O O . SER A 1 182 ? -1.885 0.871 -2.740 1.00 77.00 182 SER A O 1
ATOM 1493 N N . ASN A 1 183 ? -3.941 -0.038 -2.775 1.00 83.19 183 ASN A N 1
ATOM 1494 C CA . ASN A 1 183 ? -4.392 0.529 -4.048 1.00 83.19 183 ASN A CA 1
ATOM 1495 C C . ASN A 1 183 ? -5.541 1.557 -3.907 1.00 83.19 183 ASN A C 1
ATOM 1497 O O . ASN A 1 183 ? -6.538 1.499 -4.622 1.00 83.19 183 ASN A O 1
ATOM 1501 N N . PHE A 1 184 ? -5.465 2.491 -2.951 1.00 84.25 184 PHE A N 1
ATOM 1502 C CA . PHE A 1 184 ? -6.595 3.393 -2.670 1.00 84.25 184 PHE A CA 1
ATOM 1503 C C . PHE A 1 184 ? -6.794 4.463 -3.762 1.00 84.25 184 PHE A C 1
ATOM 1505 O O . PHE A 1 184 ? -6.223 5.557 -3.711 1.00 84.25 184 PHE A O 1
ATOM 1512 N N . ARG A 1 185 ? -7.606 4.147 -4.776 1.00 82.25 185 ARG A N 1
ATOM 1513 C CA . ARG A 1 185 ? -7.916 5.018 -5.925 1.00 82.25 185 ARG A CA 1
ATOM 1514 C C . ARG A 1 185 ? -9.421 5.161 -6.116 1.00 82.25 185 ARG A C 1
ATOM 1516 O O . ARG A 1 185 ? -10.199 4.343 -5.642 1.00 82.25 185 ARG A O 1
ATOM 1523 N N . SER A 1 186 ? -9.839 6.180 -6.869 1.00 83.94 186 SER A N 1
ATOM 1524 C CA . SER A 1 186 ? -11.261 6.445 -7.139 1.00 83.94 186 SER A CA 1
ATOM 1525 C C . SER A 1 186 ? -11.997 5.276 -7.798 1.00 83.94 186 SER A C 1
ATOM 1527 O O . SER A 1 186 ? -13.194 5.135 -7.585 1.00 83.94 186 SER A O 1
ATOM 1529 N N . SER A 1 187 ? -11.300 4.422 -8.557 1.00 87.62 187 SER A N 1
ATOM 1530 C CA . SER A 1 187 ? -11.862 3.195 -9.139 1.00 87.62 187 SER A CA 1
ATOM 1531 C C . SER A 1 187 ? -12.323 2.179 -8.095 1.00 87.62 187 SER A C 1
ATOM 1533 O O . SER A 1 187 ? -13.200 1.372 -8.388 1.00 87.62 187 SER A O 1
ATOM 1535 N N . ASN A 1 188 ? -11.758 2.240 -6.889 1.00 87.81 188 ASN A N 1
ATOM 1536 C CA . ASN A 1 188 ? -11.993 1.278 -5.816 1.00 87.81 188 ASN A CA 1
ATOM 1537 C C . ASN A 1 188 ? -12.971 1.829 -4.766 1.00 87.81 188 ASN A C 1
ATOM 1539 O O . ASN A 1 188 ? -13.263 1.165 -3.775 1.00 87.81 188 ASN A O 1
ATOM 1543 N N . ILE A 1 189 ? -13.499 3.040 -4.983 1.00 89.81 189 ILE A N 1
ATOM 1544 C CA . ILE A 1 189 ? -14.461 3.705 -4.104 1.00 89.81 189 ILE A CA 1
ATOM 1545 C C . ILE A 1 189 ? -15.831 3.681 -4.781 1.00 89.81 189 ILE A C 1
ATOM 1547 O O . ILE A 1 189 ? -16.053 4.338 -5.798 1.00 89.81 189 ILE A O 1
ATOM 1551 N N . ILE A 1 190 ? -16.774 2.952 -4.190 1.00 88.19 190 ILE A N 1
ATOM 1552 C CA . ILE A 1 190 ? -18.157 2.900 -4.662 1.00 88.19 190 ILE A CA 1
ATOM 1553 C C . ILE A 1 190 ? -18.943 4.025 -3.996 1.00 88.19 190 ILE A C 1
ATOM 1555 O O . ILE A 1 190 ? -18.938 4.156 -2.770 1.00 88.19 190 ILE A O 1
ATOM 1559 N N . ILE A 1 191 ? -19.647 4.817 -4.805 1.00 90.81 191 ILE A N 1
ATOM 1560 C CA . ILE A 1 191 ? -20.519 5.902 -4.348 1.00 90.81 191 ILE A CA 1
ATOM 1561 C C . ILE A 1 191 ? -21.974 5.646 -4.749 1.00 90.81 191 ILE A C 1
ATOM 1563 O O . ILE A 1 191 ? -22.241 5.006 -5.765 1.00 90.81 191 ILE A O 1
ATOM 1567 N N . ASN A 1 192 ? -22.923 6.161 -3.966 1.00 87.88 192 ASN A N 1
ATOM 1568 C CA . ASN A 1 192 ? -24.339 6.165 -4.344 1.00 87.88 192 ASN A CA 1
ATOM 1569 C C . ASN A 1 192 ? -24.729 7.418 -5.147 1.00 87.88 192 ASN A C 1
ATOM 1571 O O . ASN A 1 192 ? -23.925 8.321 -5.369 1.00 87.88 192 ASN A O 1
ATOM 1575 N N . GLU A 1 193 ? -26.003 7.486 -5.544 1.00 93.50 193 GLU A N 1
ATOM 1576 C CA . GLU A 1 193 ? -26.599 8.597 -6.306 1.00 93.50 193 GLU A CA 1
ATOM 1577 C C . GLU A 1 193 ? -26.445 9.971 -5.629 1.00 93.50 193 GLU A C 1
ATOM 1579 O O . GLU A 1 193 ? -26.446 10.998 -6.302 1.00 93.50 193 GLU A O 1
ATOM 1584 N N . ASN A 1 194 ? -26.262 9.994 -4.306 1.00 92.88 194 ASN A N 1
ATOM 1585 C CA . ASN A 1 194 ? -26.075 11.209 -3.513 1.00 92.88 194 ASN A CA 1
ATOM 1586 C C . ASN A 1 194 ? -24.589 11.551 -3.280 1.00 92.88 194 ASN A C 1
ATOM 1588 O O . ASN A 1 194 ? -24.292 12.377 -2.421 1.00 92.88 194 ASN A O 1
ATOM 1592 N N . LEU A 1 195 ? -23.659 10.914 -4.006 1.00 84.75 195 LEU A N 1
ATOM 1593 C CA . LEU A 1 195 ? -22.201 11.069 -3.873 1.00 84.75 195 LEU A CA 1
ATOM 1594 C C . LEU A 1 195 ? -21.628 10.655 -2.505 1.00 84.75 195 LEU A C 1
ATOM 1596 O O . LEU A 1 195 ? -20.511 11.039 -2.161 1.00 84.75 195 LEU A O 1
ATOM 1600 N N . ASN A 1 196 ? -22.354 9.848 -1.730 1.00 80.44 196 ASN A N 1
ATOM 1601 C CA . ASN A 1 196 ? -21.815 9.285 -0.493 1.00 80.44 196 ASN A CA 1
ATOM 1602 C C . ASN A 1 196 ? -21.019 8.017 -0.802 1.00 80.44 196 ASN A C 1
ATOM 1604 O O . ASN A 1 196 ? -21.478 7.194 -1.595 1.00 80.44 196 ASN A O 1
ATOM 1608 N N . ILE A 1 197 ? -19.872 7.839 -0.141 1.00 84.00 197 ILE A N 1
ATOM 1609 C CA . ILE A 1 197 ? -19.090 6.595 -0.186 1.00 84.00 197 ILE A CA 1
ATOM 1610 C C . ILE A 1 197 ? -19.910 5.483 0.473 1.00 84.00 197 ILE A C 1
ATOM 1612 O O . ILE A 1 197 ? -20.401 5.657 1.583 1.00 84.00 197 ILE A O 1
ATOM 1616 N N . VAL A 1 198 ? -20.074 4.357 -0.216 1.00 85.69 198 VAL A N 1
ATOM 1617 C CA . VAL A 1 198 ? -20.849 3.197 0.255 1.00 85.69 198 VAL A CA 1
ATOM 1618 C C . VAL A 1 198 ? -19.936 2.028 0.591 1.00 85.69 198 VAL A C 1
ATOM 1620 O O . VAL A 1 198 ? -20.190 1.310 1.552 1.00 85.69 198 VAL A O 1
ATOM 1623 N N . SER A 1 199 ? -18.870 1.834 -0.182 1.00 84.88 199 SER A N 1
ATOM 1624 C CA . SER A 1 199 ? -17.903 0.771 0.072 1.00 84.88 199 SER A CA 1
ATOM 1625 C C . SER A 1 199 ? -16.566 1.055 -0.600 1.00 84.88 199 SER A C 1
ATOM 1627 O O . SER A 1 199 ? -16.485 1.807 -1.573 1.00 84.88 199 SER A O 1
ATOM 1629 N N . VAL A 1 200 ? -15.529 0.399 -0.089 1.00 86.44 200 VAL A N 1
ATOM 1630 C CA . VAL A 1 200 ? -14.200 0.331 -0.697 1.00 86.44 200 VAL A CA 1
ATOM 1631 C C . VAL A 1 200 ? -13.938 -1.131 -1.037 1.00 86.44 200 VAL A C 1
ATOM 1633 O O . VAL A 1 200 ? -14.136 -1.992 -0.180 1.00 86.44 200 VAL A O 1
ATOM 1636 N N . ILE A 1 201 ? -13.560 -1.409 -2.280 1.00 86.69 201 ILE A N 1
ATOM 1637 C CA . ILE A 1 201 ? -13.271 -2.758 -2.794 1.00 86.69 201 ILE A CA 1
ATOM 1638 C C . ILE A 1 201 ? -11.771 -2.908 -3.055 1.00 86.69 201 ILE A C 1
ATOM 1640 O O . ILE A 1 201 ? -11.069 -1.908 -3.000 1.00 86.69 201 ILE A O 1
ATOM 1644 N N . ASP A 1 202 ? -11.317 -4.115 -3.411 1.00 83.62 202 ASP A N 1
ATOM 1645 C CA . ASP A 1 202 ? -9.939 -4.351 -3.882 1.00 83.62 202 ASP A CA 1
ATOM 1646 C C . ASP A 1 202 ? -8.871 -4.119 -2.791 1.00 83.62 202 ASP A C 1
ATOM 1648 O O . ASP A 1 202 ? -7.906 -3.382 -2.968 1.00 83.62 202 ASP A O 1
ATOM 1652 N N . TRP A 1 203 ? -9.086 -4.753 -1.629 1.00 79.12 203 TRP A N 1
ATOM 1653 C CA . TRP A 1 203 ? -8.208 -4.704 -0.446 1.00 79.12 203 TRP A CA 1
ATOM 1654 C C . TRP A 1 203 ? -6.995 -5.653 -0.527 1.00 79.12 203 TRP A C 1
ATOM 1656 O O . TRP A 1 203 ? -6.422 -6.005 0.507 1.00 79.12 203 TRP A O 1
ATOM 1666 N N . GLU A 1 204 ? -6.642 -6.086 -1.735 1.00 64.38 204 GLU A N 1
ATOM 1667 C CA . GLU A 1 204 ? -5.433 -6.869 -2.022 1.00 64.38 204 GLU A CA 1
ATOM 1668 C C . GLU A 1 204 ? -4.141 -6.031 -2.001 1.00 64.38 204 GLU A C 1
ATOM 1670 O O . GLU A 1 204 ? -4.178 -4.774 -1.984 1.00 64.38 204 GLU A O 1
#

pLDDT: mean 82.62, std 10.03, range [52.03, 94.81]

Solvent-accessible surface area (backbone atoms only — not comparable to full-atom values): 12175 Å² total; per-residue (Å²): 131,59,72,66,58,52,50,53,51,52,49,52,52,51,55,53,60,69,66,56,59,64,65,60,52,31,54,53,56,15,66,77,47,88,64,43,61,48,43,73,68,53,79,72,44,70,55,90,89,49,77,45,74,35,44,25,55,37,98,47,97,83,55,90,70,48,60,66,61,62,67,32,75,45,48,38,27,81,40,64,44,100,78,72,77,48,81,45,70,60,73,26,28,60,64,36,66,72,58,53,53,33,52,75,72,64,62,59,49,69,83,77,50,48,71,62,43,58,30,62,34,51,61,60,48,53,50,48,53,51,50,50,56,51,45,44,55,76,67,43,92,80,59,60,91,45,72,70,55,39,54,50,49,54,50,48,54,55,54,50,63,74,46,50,76,77,67,56,52,77,89,51,32,45,60,77,34,66,83,71,65,71,62,82,45,75,91,32,50,43,59,50,98,84,71,45,82,75,48,75,54,75,81,69